Protein AF-A0A0L0SQH6-F1 (afdb_monomer_lite)

Secondary structure (DSSP, 8-state):
------TTS--TTHHHHHHHHHHHHHHHHHT---------------TT-PPP----------THHHHHGGG-BTTB-TTS---HHHHHHHTT-TT----TT----HHHHHHHHHHHHHHHHHHHHHHHHHHHHTTS---S------------S---EEEE------HHHHHH-EEEEEEEE-TTSPPEEEEEEESS------STT--SHHHHHHHHHSPEEEEEEEPTTS-EEEEEEEEEEEEPPPPS---

Radius of gyration: 26.55 Å; chains: 1; bounding box: 55×75×81 Å

Foldseek 3Di:
DDPDPPPPPPQLCLLVVLVVVLVVVVVVLVVDPDDDDDDDDDDDDDPDDDPDDDDDDDDDDDCPVVVQVVQDDVNHRPSDRDSVSNVVSQCPDPLRVDDPPDDDDPVSSVVVSLVSNLVSQLVVVVVVVVVVVVVDDDDPDDDDDPDDDDDDDADAAEDEDDDDDGPLCQVQKKKKWKWKDDVPDGIHIYIDMDRDDDFDPPDPVRPDPVVSVVVSQPWDWDFQDQDPVRDTDIITMGMDMDRRHNPPPPD

Structure (mmCIF, N/CA/C/O backbone):
data_AF-A0A0L0SQH6-F1
#
_entry.id   AF-A0A0L0SQH6-F1
#
loop_
_atom_site.group_PDB
_atom_site.id
_atom_site.type_symbol
_atom_site.label_atom_id
_atom_site.label_alt_id
_atom_site.label_comp_id
_atom_site.label_asym_id
_atom_site.label_entity_id
_atom_site.label_seq_id
_atom_site.pdbx_PDB_ins_code
_atom_site.Cartn_x
_atom_site.Cartn_y
_atom_site.Cartn_z
_atom_site.occupancy
_atom_site.B_iso_or_equiv
_atom_site.auth_seq_id
_atom_site.auth_comp_id
_atom_site.auth_asym_id
_atom_site.auth_atom_id
_atom_site.pdbx_PDB_model_num
ATOM 1 N N . MET A 1 1 ? 29.462 21.523 -33.466 1.00 32.06 1 MET A N 1
ATOM 2 C CA . MET A 1 1 ? 28.483 22.029 -32.482 1.00 32.06 1 MET A CA 1
ATOM 3 C C . MET A 1 1 ? 28.007 20.843 -31.666 1.00 32.06 1 MET A C 1
ATOM 5 O O . MET A 1 1 ? 27.195 20.067 -32.145 1.00 32.06 1 MET A O 1
ATOM 9 N N . HIS A 1 2 ? 28.608 20.641 -30.494 1.00 28.39 2 HIS A N 1
ATOM 10 C CA . HIS A 1 2 ? 28.155 19.646 -29.528 1.00 28.39 2 HIS A CA 1
ATOM 11 C C . HIS A 1 2 ? 26.908 20.214 -28.850 1.00 28.39 2 HIS A C 1
ATOM 13 O O . HIS A 1 2 ? 27.005 21.197 -28.118 1.00 28.39 2 HIS A O 1
ATOM 19 N N . ILE A 1 3 ? 25.744 19.634 -29.127 1.00 35.78 3 ILE A N 1
ATOM 20 C CA . ILE A 1 3 ? 24.545 19.881 -28.329 1.00 35.78 3 ILE A CA 1
ATOM 21 C C . ILE A 1 3 ? 24.764 19.098 -27.037 1.00 35.78 3 ILE A C 1
ATOM 23 O O . ILE A 1 3 ? 24.603 17.880 -26.995 1.00 35.78 3 ILE A O 1
ATOM 27 N N . GLY A 1 4 ? 25.260 19.792 -26.015 1.00 29.58 4 GLY A N 1
ATOM 28 C CA . GLY A 1 4 ? 25.325 19.258 -24.665 1.00 29.58 4 GLY A CA 1
ATOM 29 C C . GLY A 1 4 ? 23.903 19.026 -24.174 1.00 29.58 4 GLY A C 1
ATOM 30 O O . GLY A 1 4 ? 23.137 19.977 -24.036 1.00 29.58 4 GLY A O 1
ATOM 31 N N . PHE A 1 5 ? 23.551 17.765 -23.933 1.00 32.22 5 PHE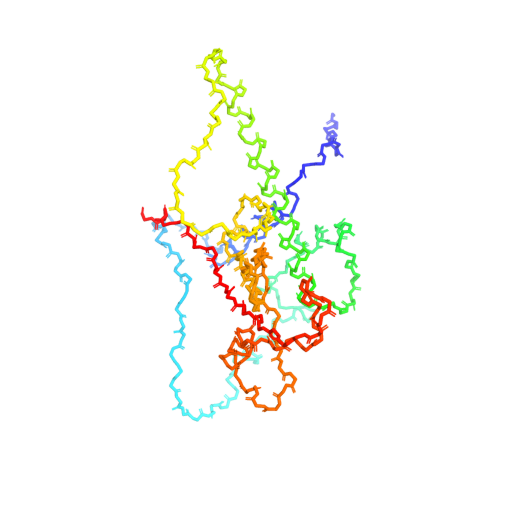 A N 1
ATOM 32 C CA . PHE A 1 5 ? 22.395 17.423 -23.117 1.00 32.22 5 PHE A CA 1
ATOM 33 C C . PHE A 1 5 ? 22.620 18.032 -21.730 1.00 32.22 5 PHE A C 1
ATOM 35 O O . PHE A 1 5 ? 23.517 17.625 -20.994 1.00 32.22 5 PHE A O 1
ATOM 42 N N . CYS A 1 6 ? 21.844 19.062 -21.407 1.00 28.97 6 CYS A N 1
ATOM 43 C CA . CYS A 1 6 ? 21.813 19.665 -20.086 1.00 28.97 6 CYS A CA 1
ATOM 44 C C . CYS A 1 6 ? 21.148 18.671 -19.122 1.00 28.97 6 CYS A C 1
ATOM 46 O O . CYS A 1 6 ? 19.930 18.642 -18.993 1.00 28.97 6 CYS A O 1
ATOM 48 N N . THR A 1 7 ? 21.938 17.835 -18.451 1.00 42.78 7 THR A N 1
ATOM 49 C CA . THR A 1 7 ? 21.497 16.909 -17.392 1.00 42.78 7 THR A CA 1
ATOM 50 C C . THR A 1 7 ? 21.249 17.632 -16.062 1.00 42.78 7 THR A C 1
ATOM 52 O O . THR A 1 7 ? 21.679 17.170 -15.007 1.00 42.78 7 THR A O 1
ATOM 55 N N . GLN A 1 8 ? 20.612 18.807 -16.092 1.00 34.78 8 GLN A N 1
ATOM 56 C CA . GLN A 1 8 ? 20.434 19.648 -14.900 1.00 34.78 8 GLN A CA 1
ATOM 57 C C . GLN A 1 8 ? 19.013 20.209 -14.729 1.00 34.78 8 GLN A C 1
ATOM 59 O O . GLN A 1 8 ? 18.807 21.151 -13.970 1.00 34.78 8 GLN A O 1
ATOM 64 N N . CYS A 1 9 ? 18.024 19.590 -15.370 1.00 33.22 9 CYS A N 1
ATOM 65 C CA . CYS A 1 9 ? 16.665 19.520 -14.846 1.00 33.22 9 CYS A CA 1
ATOM 66 C C . CYS A 1 9 ? 16.432 18.035 -14.576 1.00 33.22 9 CYS A C 1
ATOM 68 O O . CYS A 1 9 ? 16.280 17.256 -15.509 1.00 33.22 9 CYS A O 1
ATOM 70 N N . ALA A 1 10 ? 16.552 17.604 -13.320 1.00 44.19 10 ALA A N 1
ATOM 71 C CA . ALA A 1 10 ? 16.144 16.258 -12.948 1.00 44.19 10 ALA A CA 1
ATOM 72 C C . ALA A 1 10 ? 14.620 16.218 -13.084 1.00 44.19 10 ALA A C 1
ATOM 74 O O . ALA A 1 10 ? 13.911 16.630 -12.168 1.00 44.19 10 ALA A O 1
ATOM 75 N N . ASP A 1 11 ? 14.127 15.824 -14.255 1.00 55.41 11 ASP A N 1
ATOM 76 C CA . ASP A 1 11 ? 12.705 15.599 -14.452 1.00 55.41 11 ASP A CA 1
ATOM 77 C C . ASP A 1 11 ? 12.263 14.557 -13.415 1.00 55.41 11 ASP A C 1
ATOM 79 O O . ASP A 1 11 ? 12.850 13.478 -13.279 1.00 55.41 11 ASP A O 1
ATOM 83 N N . ASN A 1 12 ? 11.278 14.926 -12.593 1.00 66.62 12 ASN A N 1
ATOM 84 C CA . ASN A 1 12 ? 10.766 14.120 -11.481 1.00 66.62 12 ASN A CA 1
ATOM 85 C C . ASN A 1 12 ? 9.893 12.946 -11.985 1.00 66.62 12 ASN A C 1
ATOM 87 O O . ASN A 1 12 ? 8.893 12.626 -11.353 1.00 66.62 12 ASN A O 1
ATOM 91 N N . THR A 1 13 ? 10.205 12.371 -13.152 1.00 77.88 13 THR A N 1
ATOM 92 C CA . THR A 1 13 ? 9.382 11.388 -13.888 1.00 77.88 13 THR A CA 1
ATOM 93 C C . THR A 1 13 ? 10.186 10.190 -14.403 1.00 77.88 13 THR A C 1
ATOM 95 O O . THR A 1 13 ? 9.742 9.482 -15.306 1.00 77.88 13 THR A O 1
ATOM 98 N N . GLN A 1 14 ? 11.377 9.944 -13.850 1.00 87.31 14 GLN A N 1
ATOM 99 C CA . GLN A 1 14 ? 12.301 8.921 -14.350 1.00 87.31 14 GLN A CA 1
ATOM 100 C C . GLN A 1 14 ? 11.716 7.506 -14.285 1.00 87.31 14 GLN A C 1
ATOM 102 O O . GLN A 1 14 ? 11.917 6.727 -15.218 1.00 87.31 14 GLN A O 1
ATOM 107 N N . LEU A 1 15 ? 10.975 7.154 -13.224 1.00 90.31 15 LEU A N 1
ATOM 108 C CA . LEU A 1 15 ? 10.298 5.855 -13.174 1.00 90.31 15 LEU A CA 1
ATOM 109 C C . LEU A 1 15 ? 9.161 5.797 -14.181 1.00 90.31 15 LEU A C 1
ATOM 111 O O . LEU A 1 15 ? 9.073 4.825 -14.925 1.00 90.31 15 LEU A O 1
ATOM 115 N N . ILE A 1 16 ? 8.299 6.815 -14.227 1.00 91.38 16 ILE A N 1
ATOM 116 C CA . ILE A 1 16 ? 7.179 6.851 -15.176 1.00 91.38 16 ILE A CA 1
ATOM 117 C C . ILE A 1 16 ? 7.695 6.649 -16.604 1.00 91.38 16 ILE A C 1
ATOM 119 O O . ILE A 1 16 ? 7.164 5.817 -17.341 1.00 91.38 16 ILE A O 1
ATOM 123 N N . GLU A 1 17 ? 8.755 7.356 -16.986 1.00 91.44 17 GLU A N 1
ATOM 124 C CA . GLU A 1 17 ? 9.371 7.245 -18.306 1.00 91.44 17 GLU A CA 1
ATOM 125 C C . GLU A 1 17 ? 9.986 5.870 -18.557 1.00 91.44 17 GLU A C 1
ATOM 127 O O . GLU A 1 17 ? 9.767 5.302 -19.628 1.00 91.44 17 GLU A O 1
ATOM 132 N N . ALA A 1 18 ? 10.681 5.294 -17.572 1.00 91.00 18 ALA A N 1
ATOM 133 C CA . ALA A 1 18 ? 11.235 3.946 -17.676 1.00 91.00 18 ALA A CA 1
ATOM 134 C C . ALA A 1 18 ? 10.145 2.888 -17.887 1.00 91.00 18 ALA A C 1
ATOM 136 O O . ALA A 1 18 ? 10.276 2.031 -18.761 1.00 91.00 18 ALA A O 1
ATOM 137 N N . PHE A 1 19 ? 9.037 2.972 -17.143 1.00 91.81 19 PHE A N 1
ATOM 138 C CA . PHE A 1 19 ? 7.895 2.075 -17.322 1.00 91.81 19 PHE A CA 1
ATOM 139 C C . PHE A 1 19 ? 7.228 2.274 -18.684 1.00 91.81 19 PHE A C 1
ATOM 141 O O . PHE A 1 19 ? 6.905 1.294 -19.352 1.00 91.81 19 PHE A O 1
ATOM 148 N N . VAL A 1 20 ? 7.050 3.517 -19.140 1.00 90.56 20 VAL A N 1
ATOM 149 C CA . VAL A 1 20 ? 6.503 3.795 -20.478 1.00 90.56 20 VAL A CA 1
ATOM 150 C C . VAL A 1 20 ? 7.415 3.239 -21.574 1.00 90.56 20 VAL A C 1
ATOM 152 O O . VAL A 1 20 ? 6.914 2.640 -22.526 1.00 90.56 20 VAL A O 1
ATOM 155 N N . ALA A 1 21 ? 8.732 3.412 -21.455 1.00 88.75 21 ALA A N 1
ATOM 156 C CA . ALA A 1 21 ? 9.705 2.868 -22.398 1.00 88.75 21 ALA A CA 1
ATOM 157 C C . ALA A 1 21 ? 9.651 1.334 -22.431 1.00 88.75 21 ALA A C 1
ATOM 159 O O . ALA A 1 21 ? 9.489 0.757 -23.506 1.00 88.75 21 ALA A O 1
ATOM 160 N N . PHE A 1 22 ? 9.666 0.695 -21.260 1.00 88.94 22 PHE A N 1
ATOM 161 C CA . PHE A 1 22 ? 9.552 -0.756 -21.131 1.00 88.94 22 PHE A CA 1
ATOM 162 C C . PHE A 1 22 ? 8.250 -1.295 -21.734 1.00 88.94 22 PHE A C 1
ATOM 164 O O . PHE A 1 22 ? 8.271 -2.251 -22.502 1.00 88.94 22 PHE A O 1
ATOM 171 N N . PHE A 1 23 ? 7.103 -0.669 -21.453 1.00 86.94 23 PHE A N 1
ATOM 172 C CA . PHE A 1 23 ? 5.828 -1.128 -22.010 1.00 86.94 23 PHE A CA 1
ATOM 173 C C . PHE A 1 23 ? 5.715 -0.906 -23.522 1.00 86.94 23 PHE A C 1
ATOM 175 O O . PHE A 1 23 ? 5.043 -1.686 -24.197 1.00 86.94 23 PHE A O 1
ATOM 182 N N . ARG A 1 24 ? 6.365 0.124 -24.077 1.00 85.81 24 ARG A N 1
ATOM 183 C CA . ARG A 1 24 ? 6.444 0.319 -25.535 1.00 85.81 24 ARG A CA 1
ATOM 184 C C . ARG A 1 24 ? 7.261 -0.780 -26.202 1.00 85.81 24 ARG A C 1
ATOM 186 O O . ARG A 1 24 ? 6.830 -1.297 -27.228 1.00 85.81 24 ARG A O 1
ATOM 193 N N . GLU A 1 25 ? 8.396 -1.142 -25.614 1.00 82.31 25 GLU A N 1
ATOM 194 C CA . GLU A 1 25 ? 9.211 -2.270 -26.067 1.00 82.31 25 GLU A CA 1
ATOM 195 C C . GLU A 1 25 ? 8.430 -3.584 -25.962 1.00 82.31 25 GLU A C 1
ATOM 197 O O . GLU A 1 25 ? 8.302 -4.302 -26.948 1.00 82.31 25 GLU A O 1
ATOM 202 N N . TYR A 1 26 ? 7.795 -3.834 -24.813 1.00 78.56 26 TYR A N 1
ATOM 203 C CA . TYR A 1 26 ? 6.942 -5.000 -24.585 1.00 78.56 26 TYR A CA 1
ATOM 204 C C . TYR A 1 26 ? 5.831 -5.124 -25.635 1.00 78.56 26 TYR A C 1
ATOM 206 O O . TYR A 1 26 ? 5.648 -6.185 -26.227 1.00 78.56 26 TYR A O 1
ATOM 214 N N . ALA A 1 27 ? 5.097 -4.038 -25.895 1.00 77.75 27 ALA A N 1
ATOM 215 C CA . ALA A 1 27 ? 4.027 -4.031 -26.887 1.00 77.75 27 ALA A CA 1
ATOM 216 C C . ALA A 1 27 ? 4.559 -4.217 -28.319 1.00 77.75 27 ALA A C 1
ATOM 218 O O . ALA A 1 27 ? 3.910 -4.880 -29.125 1.00 77.75 27 ALA A O 1
ATOM 219 N N . GLY A 1 28 ? 5.736 -3.667 -28.634 1.00 68.56 28 GLY A N 1
ATOM 220 C CA . GLY A 1 28 ? 6.411 -3.875 -29.916 1.00 68.56 28 GLY A CA 1
ATOM 221 C C . GLY A 1 28 ? 6.836 -5.330 -30.130 1.00 68.56 28 GLY A C 1
ATOM 222 O O . GLY A 1 28 ? 6.624 -5.874 -31.214 1.00 68.56 28 GLY A O 1
ATOM 223 N N . SER A 1 29 ? 7.353 -5.981 -29.087 1.00 64.19 29 SER A N 1
ATOM 224 C CA . SER A 1 29 ? 7.737 -7.397 -29.107 1.00 64.19 29 SER A CA 1
ATOM 225 C C . SER A 1 29 ? 6.521 -8.332 -29.147 1.00 64.19 29 SER A C 1
ATOM 227 O O . SER A 1 29 ? 6.531 -9.317 -29.879 1.00 64.19 29 SER A O 1
ATOM 229 N N . ALA A 1 30 ? 5.434 -8.000 -28.441 1.00 59.59 30 ALA A N 1
ATOM 230 C CA . ALA A 1 30 ? 4.203 -8.797 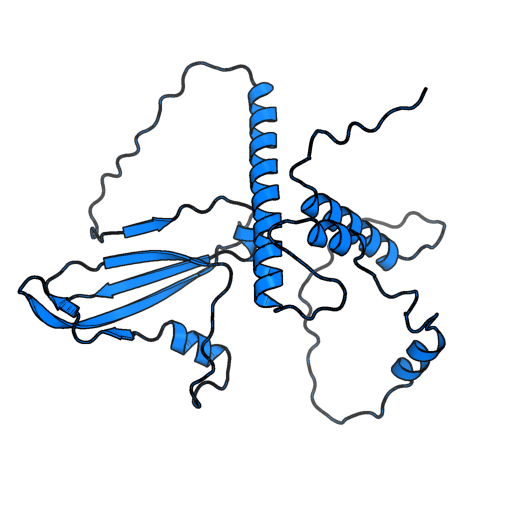-28.415 1.00 59.59 30 ALA A CA 1
ATOM 231 C C . ALA A 1 30 ? 3.400 -8.758 -29.732 1.00 59.59 30 ALA A C 1
ATOM 233 O O . ALA A 1 30 ? 2.576 -9.641 -29.971 1.00 59.59 30 ALA A O 1
ATOM 234 N N . LEU A 1 31 ? 3.617 -7.747 -30.585 1.00 54.81 31 LEU A N 1
ATOM 235 C CA . LEU A 1 31 ? 2.894 -7.571 -31.853 1.00 54.81 31 LEU A CA 1
ATOM 236 C C . LEU A 1 31 ? 3.654 -8.060 -33.098 1.00 54.81 31 LEU A C 1
ATOM 238 O O . LEU A 1 31 ? 3.073 -8.050 -34.181 1.00 54.81 31 LEU A O 1
ATOM 242 N N . GLY A 1 32 ? 4.892 -8.544 -32.956 1.00 46.59 32 GLY A N 1
ATOM 243 C CA . GLY A 1 32 ? 5.646 -9.202 -34.026 1.00 46.59 32 GLY A CA 1
ATOM 244 C C . GLY A 1 32 ? 6.133 -8.264 -35.140 1.00 46.59 32 GLY A C 1
ATOM 245 O O . GLY A 1 32 ? 5.365 -7.642 -35.874 1.00 46.59 32 GLY A O 1
ATOM 246 N N . GLY A 1 33 ? 7.450 -8.221 -35.336 1.00 42.84 33 GLY A N 1
ATOM 247 C CA . GLY A 1 33 ? 8.069 -7.622 -36.514 1.00 42.84 33 GLY A CA 1
ATOM 248 C C . GLY A 1 33 ? 7.746 -8.415 -37.783 1.00 42.84 33 GLY A C 1
ATOM 249 O O . GLY A 1 33 ? 8.475 -9.327 -38.153 1.00 42.84 33 GLY A O 1
ATOM 250 N N . GLY A 1 34 ? 6.671 -8.047 -38.476 1.00 34.66 34 GLY A N 1
ATOM 251 C CA . GLY A 1 34 ? 6.384 -8.466 -39.846 1.00 34.66 34 GLY A CA 1
ATOM 252 C C . GLY A 1 34 ? 6.154 -7.240 -40.723 1.00 34.66 34 GLY A C 1
ATOM 253 O O . GLY A 1 34 ? 5.179 -6.515 -40.537 1.00 34.66 34 GLY A O 1
ATOM 254 N N . GLN A 1 35 ? 7.052 -6.980 -41.677 1.00 37.78 35 GLN A N 1
ATOM 255 C CA . GLN A 1 35 ? 6.855 -5.932 -42.680 1.00 37.78 35 GLN A CA 1
ATOM 256 C C . GLN A 1 35 ? 5.541 -6.160 -43.452 1.00 37.78 35 GLN A C 1
ATOM 258 O O . GLN A 1 35 ? 5.384 -7.164 -44.139 1.00 37.78 35 GLN A O 1
ATOM 263 N N . GLY A 1 36 ? 4.647 -5.165 -43.407 1.00 40.75 36 GLY A N 1
ATOM 264 C CA . GLY A 1 36 ? 3.740 -4.831 -44.510 1.00 40.75 36 GLY A CA 1
ATOM 265 C C . GLY A 1 36 ? 2.321 -5.414 -44.499 1.00 40.75 36 GLY A C 1
ATOM 266 O O . GLY A 1 36 ? 2.038 -6.357 -45.229 1.00 40.75 36 GLY A O 1
ATOM 267 N N . LYS A 1 37 ? 1.383 -4.738 -43.817 1.00 25.72 37 LYS A N 1
ATOM 268 C CA . LYS A 1 37 ? 0.059 -4.300 -44.338 1.00 25.72 37 LYS A CA 1
ATOM 269 C C . LYS A 1 37 ? -0.725 -3.577 -43.231 1.00 25.72 37 LYS A C 1
ATOM 271 O O . LYS A 1 37 ? -0.594 -3.963 -42.074 1.00 25.72 37 LYS A O 1
ATOM 276 N N . PRO A 1 38 ? -1.553 -2.559 -43.540 1.00 42.88 38 PRO A N 1
ATOM 277 C CA . PRO A 1 38 ? -2.353 -1.907 -42.516 1.00 42.88 38 PRO A CA 1
ATOM 278 C C . PRO A 1 38 ? -3.517 -2.833 -42.142 1.00 42.88 38 PRO A C 1
ATOM 280 O O . PRO A 1 38 ? -4.281 -3.257 -43.010 1.00 42.88 38 PRO A O 1
ATOM 283 N N . ALA A 1 39 ? -3.639 -3.161 -40.859 1.00 35.34 39 ALA A N 1
ATOM 284 C CA . ALA A 1 39 ? -4.748 -3.933 -40.308 1.00 35.34 39 ALA A CA 1
ATOM 285 C C . ALA A 1 39 ? -5.291 -3.242 -39.038 1.00 35.34 39 ALA A C 1
ATOM 287 O O . ALA A 1 39 ? -4.597 -2.411 -38.451 1.00 35.34 39 ALA A O 1
ATOM 288 N N . PRO A 1 40 ? -6.568 -3.482 -38.697 1.00 39.56 40 PRO A N 1
ATOM 289 C CA . PRO A 1 40 ? -7.482 -2.445 -38.228 1.00 39.56 40 PRO A CA 1
ATOM 290 C C . PRO A 1 40 ? -7.498 -2.252 -36.706 1.00 39.56 40 PRO A C 1
ATOM 292 O O . PRO A 1 40 ? -7.030 -3.094 -35.951 1.00 39.56 40 PRO A O 1
ATOM 295 N N . SER A 1 41 ? -8.080 -1.110 -36.311 1.00 41.38 41 SER A N 1
ATOM 296 C CA . SER A 1 41 ? -8.601 -0.723 -34.988 1.00 41.38 41 SER A CA 1
ATOM 297 C C . SER A 1 41 ? -8.412 -1.755 -33.865 1.00 41.38 41 SER A C 1
ATOM 299 O O . SER A 1 41 ? -9.099 -2.773 -33.799 1.00 41.38 41 SER A O 1
ATOM 301 N N . VAL A 1 42 ? -7.496 -1.433 -32.950 1.00 42.06 42 VAL A N 1
ATOM 302 C CA . VAL A 1 42 ? -7.239 -2.188 -31.721 1.00 42.06 42 VAL A CA 1
ATOM 303 C C . VAL A 1 42 ? -8.463 -2.086 -30.805 1.00 42.06 42 VAL A C 1
ATOM 305 O O . VAL A 1 42 ? -8.679 -1.064 -30.156 1.00 42.06 42 VAL A O 1
ATOM 308 N N . ALA A 1 43 ? -9.266 -3.149 -30.748 1.00 33.38 43 ALA A N 1
ATOM 309 C CA . ALA A 1 43 ? -10.182 -3.382 -29.638 1.00 33.38 43 ALA A CA 1
ATOM 310 C C . ALA A 1 43 ? -9.369 -3.830 -28.411 1.00 33.38 43 ALA A C 1
ATOM 312 O O . ALA A 1 43 ? -8.431 -4.618 -28.531 1.00 33.38 43 ALA A O 1
ATOM 313 N N . GLY A 1 44 ? -9.705 -3.272 -27.247 1.00 34.03 44 GLY A N 1
ATOM 314 C CA . GLY A 1 44 ? -8.913 -3.340 -26.022 1.00 34.03 44 GLY A CA 1
ATOM 315 C C . GLY A 1 44 ? -8.567 -4.755 -25.553 1.00 34.03 44 GLY A C 1
ATOM 316 O O . GLY A 1 44 ? -9.405 -5.655 -25.524 1.00 34.03 44 GLY A O 1
ATOM 317 N N . VAL A 1 45 ? -7.316 -4.919 -25.126 1.00 38.09 45 VAL A N 1
ATOM 318 C CA . VAL A 1 45 ? -6.831 -6.113 -24.430 1.00 38.09 45 VAL A CA 1
ATOM 319 C C . VAL A 1 45 ? -7.505 -6.171 -23.056 1.00 38.09 45 VAL A C 1
ATOM 321 O O . VAL A 1 45 ? -7.212 -5.367 -22.171 1.00 38.09 45 VAL A O 1
ATOM 324 N N . ALA A 1 46 ? -8.446 -7.100 -22.887 1.00 29.95 46 ALA A N 1
ATOM 325 C CA . ALA A 1 46 ? -9.158 -7.321 -21.634 1.00 29.95 46 ALA A CA 1
ATOM 326 C C . ALA A 1 46 ? -8.278 -8.104 -20.644 1.00 29.95 46 ALA A C 1
ATOM 328 O O . ALA A 1 46 ? -8.032 -9.299 -20.808 1.00 29.95 46 ALA A O 1
ATOM 329 N N . TRP A 1 47 ? -7.823 -7.434 -19.587 1.00 30.02 47 TRP A N 1
ATOM 330 C CA . TRP A 1 47 ? -7.176 -8.074 -18.443 1.00 30.02 47 TRP A CA 1
ATOM 331 C C . TRP A 1 47 ? -8.243 -8.794 -17.606 1.00 30.02 47 TRP A C 1
ATOM 333 O O . TRP A 1 47 ? -9.139 -8.142 -17.075 1.00 30.02 47 TRP A O 1
ATOM 343 N N . GLY A 1 48 ? -8.170 -10.126 -17.477 1.00 36.62 48 GLY A N 1
ATOM 344 C CA . GLY A 1 48 ? -9.024 -10.857 -16.524 1.00 36.62 48 GLY A CA 1
ATOM 345 C C . GLY A 1 48 ? -9.578 -12.222 -16.941 1.00 36.62 48 GLY A C 1
ATOM 346 O O . GLY A 1 48 ? -10.338 -12.810 -16.172 1.00 36.62 48 GLY A O 1
ATOM 347 N N . ALA A 1 49 ? -9.217 -12.778 -18.099 1.00 28.45 49 ALA A N 1
ATOM 348 C CA . ALA A 1 49 ? -9.632 -14.141 -18.437 1.00 28.45 49 ALA A CA 1
ATOM 349 C C . ALA A 1 49 ? -8.822 -15.178 -17.631 1.00 28.45 49 ALA A C 1
ATOM 351 O O . ALA A 1 49 ? -7.699 -15.535 -17.979 1.00 28.45 49 ALA A O 1
ATOM 352 N N . ARG A 1 50 ? -9.404 -15.664 -16.529 1.00 34.53 50 ARG A N 1
ATOM 353 C CA . ARG A 1 50 ? -8.940 -16.856 -15.803 1.00 34.53 50 ARG A CA 1
ATOM 354 C C . ARG A 1 50 ? -9.127 -18.094 -16.695 1.00 34.53 50 ARG A C 1
ATOM 356 O O . ARG A 1 50 ? -10.263 -18.335 -17.110 1.00 34.53 50 ARG A O 1
ATOM 363 N N . PRO A 1 51 ? -8.102 -18.929 -16.939 1.00 34.59 51 PRO A N 1
ATOM 364 C CA . PRO A 1 51 ? -8.345 -20.245 -17.508 1.00 34.59 51 PRO A CA 1
ATOM 365 C C . PRO A 1 51 ? -9.097 -21.104 -16.480 1.00 34.59 51 PRO A C 1
ATOM 367 O O . PRO A 1 51 ? -8.716 -21.194 -15.311 1.00 34.59 51 PRO A O 1
ATOM 370 N N . SER A 1 52 ? -10.214 -21.686 -16.914 1.00 31.20 52 SER A N 1
ATOM 371 C CA . SER A 1 52 ? -11.001 -22.642 -16.135 1.00 31.20 52 SER A CA 1
ATOM 372 C C . SER A 1 52 ? -10.179 -23.913 -15.921 1.00 31.20 52 SER A C 1
ATOM 374 O O . SER A 1 52 ? -9.715 -24.526 -16.880 1.00 31.20 52 SER A O 1
ATOM 376 N N . VAL A 1 53 ? -9.969 -24.288 -14.659 1.00 39.50 53 VAL A N 1
ATOM 377 C CA . VAL A 1 53 ? -9.253 -25.510 -14.281 1.00 39.50 53 VAL A CA 1
ATOM 378 C C . VAL A 1 53 ? -10.253 -26.663 -14.320 1.00 39.50 53 VAL A C 1
ATOM 380 O O . VAL A 1 53 ? -11.089 -26.789 -13.425 1.00 39.50 53 VAL A O 1
ATOM 383 N N . ALA A 1 54 ? -10.168 -27.509 -15.345 1.00 30.41 54 ALA A N 1
ATOM 384 C CA . ALA A 1 54 ? -10.762 -28.840 -15.310 1.00 30.41 54 ALA A CA 1
ATOM 385 C C . ALA A 1 54 ? -9.722 -29.826 -14.755 1.00 30.41 54 ALA A C 1
ATOM 387 O O . ALA A 1 54 ? -8.617 -29.947 -15.276 1.00 30.41 54 ALA A O 1
ATOM 388 N N . SER A 1 55 ? -10.077 -30.493 -13.660 1.00 37.59 55 SER A N 1
ATOM 389 C CA . SER A 1 55 ? -9.294 -31.550 -13.019 1.00 37.59 55 SER A CA 1
ATOM 390 C C . SER A 1 55 ? -9.340 -32.836 -13.849 1.00 37.59 55 SER A C 1
ATOM 392 O O . SER A 1 55 ? -10.438 -33.342 -14.072 1.00 37.59 55 SER A O 1
ATOM 394 N N . ALA A 1 56 ? -8.183 -33.357 -14.277 1.00 34.03 56 ALA A N 1
ATOM 395 C CA . ALA A 1 56 ? -7.846 -34.790 -14.315 1.00 34.03 56 ALA A CA 1
ATOM 396 C C . ALA A 1 56 ? -6.493 -35.033 -15.019 1.00 34.03 56 ALA A C 1
ATOM 398 O O . ALA A 1 56 ? -6.298 -34.592 -16.144 1.00 34.03 56 ALA A O 1
ATOM 399 N N . ALA A 1 57 ? -5.641 -35.827 -14.356 1.00 32.31 57 ALA A N 1
ATOM 400 C CA . ALA A 1 57 ? -4.424 -36.492 -14.841 1.00 32.31 57 ALA A CA 1
ATOM 401 C C . ALA A 1 57 ? -3.244 -35.597 -15.276 1.00 32.31 57 ALA A C 1
ATOM 403 O O . ALA A 1 57 ? -3.323 -34.836 -16.230 1.00 32.31 57 ALA A O 1
ATOM 404 N N . THR A 1 58 ? -2.105 -35.757 -14.595 1.00 39.78 58 THR A N 1
ATOM 405 C CA . THR A 1 58 ? -0.776 -35.317 -15.052 1.00 39.78 58 THR A CA 1
ATOM 406 C C . THR A 1 58 ? -0.482 -35.867 -16.451 1.00 39.78 58 THR A C 1
ATOM 408 O O . THR A 1 58 ? -0.377 -37.089 -16.579 1.00 39.78 58 THR A O 1
ATOM 411 N N . PRO A 1 59 ? -0.307 -35.022 -17.483 1.00 38.16 59 PRO A N 1
ATOM 412 C CA . PRO A 1 59 ? 0.402 -35.431 -18.679 1.00 38.16 59 PRO A CA 1
ATOM 413 C C . PRO A 1 59 ? 1.912 -35.277 -18.441 1.00 38.16 59 PRO A C 1
ATOM 415 O O . PRO A 1 59 ? 2.353 -34.330 -17.786 1.00 38.16 59 PRO A O 1
ATOM 418 N N . ASP A 1 60 ? 2.685 -36.232 -18.957 1.00 38.75 60 ASP A N 1
ATOM 419 C CA . ASP A 1 60 ? 4.147 -36.188 -19.080 1.00 38.75 60 ASP A CA 1
ATOM 420 C C . ASP A 1 60 ? 4.665 -34.807 -19.529 1.00 38.75 60 ASP A C 1
ATOM 422 O O . ASP A 1 60 ? 3.951 -34.088 -20.237 1.00 38.75 60 ASP A O 1
ATOM 426 N N . PRO A 1 61 ? 5.907 -34.420 -19.172 1.00 44.50 61 PRO A N 1
ATOM 427 C CA . PRO A 1 61 ? 6.460 -33.129 -19.560 1.00 44.50 61 PRO A CA 1
ATOM 428 C C . PRO A 1 61 ? 6.514 -33.013 -21.090 1.00 44.50 61 PRO A C 1
ATOM 430 O O . PRO A 1 61 ? 7.325 -33.640 -21.770 1.00 44.50 61 PRO A O 1
ATOM 433 N N . THR A 1 62 ? 5.608 -32.202 -21.630 1.00 51.78 62 THR A N 1
ATOM 434 C CA . THR A 1 62 ? 5.475 -31.868 -23.047 1.00 51.78 62 THR A CA 1
ATOM 435 C C . THR A 1 62 ? 6.808 -31.332 -23.601 1.00 51.78 62 THR A C 1
ATOM 437 O O . THR A 1 62 ? 7.498 -30.585 -22.900 1.00 51.78 62 THR A O 1
ATOM 440 N N . PRO A 1 63 ? 7.157 -31.597 -24.878 1.00 48.62 63 PRO A N 1
ATOM 441 C CA . PRO A 1 63 ? 8.396 -31.137 -25.522 1.00 48.62 63 PRO A CA 1
ATOM 442 C C . PRO A 1 63 ? 8.654 -29.621 -25.466 1.00 48.62 63 PRO A C 1
ATOM 444 O O . PRO A 1 63 ? 9.779 -29.210 -25.713 1.00 48.62 63 PRO A O 1
ATOM 447 N N . ALA A 1 64 ? 7.675 -28.787 -25.096 1.00 44.00 64 ALA A N 1
ATOM 448 C CA . ALA A 1 64 ? 7.810 -27.333 -24.971 1.00 44.00 64 ALA A CA 1
ATOM 449 C C . ALA A 1 64 ? 8.920 -26.884 -23.997 1.00 44.00 64 ALA A C 1
ATOM 451 O O . ALA A 1 64 ? 9.642 -25.938 -24.300 1.00 44.00 64 ALA A O 1
ATOM 452 N N . MET A 1 65 ? 9.114 -27.585 -22.872 1.00 44.72 65 MET A N 1
ATOM 453 C CA . MET A 1 65 ? 10.219 -27.279 -21.946 1.00 44.72 65 MET A CA 1
ATOM 454 C C . MET A 1 65 ? 11.584 -27.677 -22.528 1.00 44.72 65 MET A C 1
ATOM 456 O O . MET A 1 65 ? 12.586 -27.034 -22.237 1.00 44.72 65 MET A O 1
ATOM 460 N N . ALA A 1 66 ? 11.619 -28.700 -23.390 1.00 43.84 66 ALA A N 1
ATOM 461 C CA . ALA A 1 66 ? 12.835 -29.145 -24.064 1.00 43.84 66 ALA A CA 1
ATOM 462 C C . ALA A 1 66 ? 13.220 -28.247 -25.256 1.00 43.84 66 ALA A C 1
ATOM 464 O O . ALA A 1 66 ? 14.408 -28.096 -25.533 1.00 43.84 66 ALA A O 1
ATOM 465 N N . VAL A 1 67 ? 12.251 -27.621 -25.945 1.00 48.62 67 VAL A N 1
ATOM 466 C CA . VAL A 1 67 ? 12.550 -26.696 -27.060 1.00 48.62 67 VAL A CA 1
ATOM 467 C C . VAL A 1 67 ? 13.068 -25.343 -26.556 1.00 48.62 67 VAL A C 1
ATOM 469 O O . VAL A 1 67 ? 13.978 -24.789 -27.167 1.00 48.62 67 VAL A O 1
ATOM 472 N N . ALA A 1 68 ? 12.576 -24.844 -25.413 1.00 49.47 68 ALA A N 1
ATOM 473 C CA . ALA A 1 68 ? 13.067 -23.595 -24.814 1.00 49.47 68 ALA A CA 1
ATOM 474 C C . ALA A 1 68 ? 14.574 -23.652 -24.483 1.00 49.47 68 ALA A C 1
ATOM 476 O O . ALA A 1 68 ? 15.302 -22.681 -24.674 1.00 49.47 68 ALA A O 1
ATOM 477 N N . SER A 1 69 ? 15.081 -24.819 -24.071 1.00 51.75 69 SER A N 1
ATOM 478 C CA . SER A 1 69 ? 16.507 -25.016 -23.776 1.00 51.75 69 SER A CA 1
ATOM 479 C C . SER A 1 69 ? 17.418 -25.004 -25.013 1.00 51.75 69 SER A C 1
ATOM 481 O O . SER A 1 69 ? 18.623 -24.815 -24.866 1.00 51.75 69 SER A O 1
ATOM 483 N N . ALA A 1 70 ? 16.881 -25.189 -26.226 1.00 56.03 70 ALA A N 1
ATOM 484 C CA . ALA A 1 70 ? 17.676 -25.258 -27.457 1.00 56.03 70 ALA A CA 1
ATOM 485 C C . ALA A 1 70 ? 18.026 -23.878 -28.051 1.00 56.03 70 ALA A C 1
ATOM 487 O O . ALA A 1 70 ? 18.933 -23.791 -28.877 1.00 56.03 70 ALA A O 1
ATOM 488 N N . SER A 1 71 ? 17.342 -22.809 -27.623 1.00 57.53 71 SER A N 1
ATOM 489 C CA . SER A 1 71 ? 17.551 -21.431 -28.101 1.00 57.53 71 SER A CA 1
ATOM 490 C C . SER A 1 71 ? 18.168 -20.507 -27.041 1.00 57.53 71 SER A C 1
ATOM 492 O O . SER A 1 71 ? 18.145 -19.289 -27.194 1.00 57.53 71 SER A O 1
ATOM 494 N N . MET A 1 72 ? 18.719 -21.050 -25.952 1.00 58.09 72 MET A N 1
ATOM 495 C CA . MET A 1 72 ? 19.380 -20.231 -24.935 1.00 58.09 72 MET A CA 1
ATOM 496 C C . MET A 1 72 ? 20.771 -19.809 -25.420 1.00 58.09 72 MET A C 1
ATOM 498 O O . MET A 1 72 ? 21.665 -20.643 -25.571 1.00 58.09 72 MET A O 1
ATOM 502 N N . VAL A 1 73 ? 20.992 -18.510 -25.613 1.00 60.00 73 VAL A N 1
ATOM 503 C CA . VAL A 1 73 ? 22.330 -17.951 -25.850 1.00 60.00 73 VAL A CA 1
ATOM 504 C C . VAL A 1 73 ? 22.875 -17.500 -24.497 1.00 60.00 73 VAL A C 1
ATOM 506 O O . VAL A 1 73 ? 22.261 -16.688 -23.815 1.00 60.00 73 VAL A O 1
ATOM 509 N N . ASN A 1 74 ? 24.012 -18.053 -24.064 1.00 63.12 74 ASN A N 1
ATOM 510 C CA . ASN A 1 74 ? 24.597 -17.794 -22.736 1.00 63.12 74 ASN A CA 1
ATOM 511 C C . ASN A 1 74 ? 23.649 -18.074 -21.547 1.00 63.12 74 ASN A C 1
ATOM 513 O O . ASN A 1 74 ? 23.763 -17.438 -20.502 1.00 63.12 74 ASN A O 1
ATOM 517 N N . GLY A 1 75 ? 22.715 -19.022 -21.691 1.00 64.00 75 GLY A N 1
ATOM 518 C CA . GLY A 1 75 ? 21.740 -19.342 -20.640 1.00 64.00 75 GLY A CA 1
ATOM 519 C C . GLY A 1 75 ? 20.608 -18.319 -20.496 1.00 64.00 75 GLY A C 1
ATOM 520 O O . GLY A 1 75 ? 19.867 -18.380 -19.519 1.00 64.00 75 GLY A O 1
ATOM 521 N N . VAL A 1 76 ? 20.463 -17.406 -21.460 1.00 61.25 76 VAL A N 1
ATOM 522 C CA . VAL A 1 76 ? 19.362 -16.442 -21.549 1.00 61.25 76 VAL A CA 1
ATOM 523 C C . VAL A 1 76 ? 18.559 -16.748 -22.810 1.00 61.25 76 VAL A C 1
ATOM 525 O O . VAL A 1 76 ? 19.125 -16.970 -23.882 1.00 61.25 76 VAL A O 1
ATOM 528 N N . ASP A 1 77 ? 17.240 -16.810 -22.668 1.00 69.12 77 ASP A N 1
ATOM 529 C CA . ASP A 1 77 ? 16.323 -16.900 -23.801 1.00 69.12 77 ASP A CA 1
ATOM 530 C C . ASP A 1 77 ? 16.302 -15.532 -24.517 1.00 69.12 77 ASP A C 1
ATOM 532 O O . ASP A 1 77 ? 15.987 -14.530 -23.875 1.00 69.12 77 ASP A O 1
ATOM 536 N N . PRO A 1 78 ? 16.679 -15.440 -25.806 1.00 63.31 78 PRO A N 1
ATOM 537 C CA . PRO A 1 78 ? 16.727 -14.177 -26.541 1.00 63.31 78 PRO A CA 1
ATOM 538 C C . PRO A 1 78 ? 15.348 -13.530 -26.742 1.00 63.31 78 PRO A C 1
ATOM 540 O O . PRO A 1 78 ? 15.291 -12.348 -27.075 1.00 63.31 78 PRO A O 1
ATOM 543 N N . GLU A 1 79 ? 14.253 -14.269 -26.544 1.00 69.06 79 GLU A N 1
ATOM 544 C CA . GLU A 1 79 ? 12.890 -13.726 -26.537 1.00 69.06 79 GLU A CA 1
ATOM 545 C C . GLU A 1 79 ? 12.426 -13.312 -25.128 1.00 69.06 79 GLU A C 1
ATOM 547 O O . GLU A 1 79 ? 11.357 -12.713 -24.975 1.00 69.06 79 GLU A O 1
ATOM 552 N N . ALA A 1 80 ? 13.220 -13.585 -24.083 1.00 77.00 80 ALA A N 1
ATOM 553 C CA . ALA A 1 80 ? 12.895 -13.155 -22.733 1.00 77.00 80 ALA A CA 1
ATOM 554 C C . ALA A 1 80 ? 13.025 -11.637 -22.599 1.00 77.00 80 ALA A C 1
ATOM 556 O O . ALA A 1 80 ? 14.061 -11.026 -22.859 1.00 77.00 80 ALA A O 1
ATOM 557 N N . LEU A 1 81 ? 11.948 -11.027 -22.121 1.00 76.12 81 LEU A N 1
ATOM 558 C CA . LEU A 1 81 ? 11.900 -9.602 -21.838 1.00 76.12 81 LEU A CA 1
ATOM 559 C C . LEU A 1 81 ? 12.789 -9.283 -20.643 1.00 76.12 81 LEU A C 1
ATOM 561 O O . LEU A 1 81 ? 12.553 -9.777 -19.537 1.00 76.12 81 LEU A O 1
ATOM 565 N N . GLN A 1 82 ? 13.770 -8.413 -20.857 1.00 80.50 82 GLN A N 1
ATOM 566 C CA . GLN A 1 82 ? 14.684 -7.991 -19.809 1.00 80.50 82 GLN A CA 1
ATOM 567 C C . GLN A 1 82 ? 14.372 -6.546 -19.401 1.00 80.50 82 GLN A C 1
ATOM 569 O O . GLN A 1 82 ? 14.566 -5.627 -20.196 1.00 80.50 82 GLN A O 1
ATOM 574 N N . PRO A 1 83 ? 13.881 -6.298 -18.174 1.00 84.50 83 PRO A N 1
ATOM 575 C CA . PRO A 1 83 ? 13.483 -4.965 -17.728 1.00 84.50 83 PRO A CA 1
ATOM 576 C C . PRO A 1 83 ? 14.695 -4.108 -17.320 1.00 84.50 83 PRO A C 1
ATOM 578 O O . PRO A 1 83 ? 14.659 -3.446 -16.284 1.00 84.50 83 PRO A O 1
ATOM 581 N N . GLU A 1 84 ? 15.774 -4.109 -18.110 1.00 85.12 84 GLU A N 1
ATOM 582 C CA . GLU A 1 84 ? 17.019 -3.389 -17.789 1.00 85.12 84 GLU A CA 1
ATOM 583 C C . GLU A 1 84 ? 16.777 -1.888 -17.633 1.00 85.12 84 GLU A C 1
ATOM 585 O O . GLU A 1 84 ? 17.267 -1.287 -16.686 1.00 85.12 84 GLU A O 1
ATOM 590 N N . VAL A 1 85 ? 15.930 -1.298 -18.485 1.00 86.69 85 VAL A N 1
ATOM 591 C CA . VAL A 1 85 ? 15.567 0.128 -18.401 1.00 86.69 85 VAL A CA 1
ATOM 592 C C . VAL A 1 85 ? 14.936 0.465 -17.047 1.00 86.69 85 VAL A C 1
ATOM 594 O O . VAL A 1 85 ? 15.252 1.490 -16.446 1.00 86.69 85 VAL A O 1
ATOM 597 N N . ILE A 1 86 ? 14.068 -0.413 -16.535 1.00 87.88 86 ILE A N 1
ATOM 598 C CA . ILE A 1 86 ? 13.453 -0.235 -15.215 1.00 87.88 86 ILE A CA 1
ATOM 599 C C . ILE A 1 86 ? 14.508 -0.452 -14.132 1.00 87.88 86 ILE A C 1
ATOM 601 O O . ILE A 1 86 ? 14.626 0.367 -13.225 1.00 87.88 86 ILE A O 1
ATOM 605 N N . TYR A 1 87 ? 15.294 -1.524 -14.227 1.00 86.19 87 TYR A N 1
ATOM 606 C CA . TYR A 1 87 ? 16.310 -1.857 -13.232 1.00 86.19 87 TYR A CA 1
ATOM 607 C C . TYR A 1 87 ? 17.349 -0.741 -13.070 1.00 86.19 87 TYR A C 1
ATOM 609 O O . TYR A 1 87 ? 17.698 -0.377 -11.944 1.00 86.19 87 TYR A O 1
ATOM 617 N N . ASP A 1 88 ? 17.790 -0.153 -14.183 1.00 86.06 88 ASP A N 1
ATOM 618 C CA . ASP A 1 88 ? 18.745 0.946 -14.212 1.00 86.06 88 ASP A CA 1
ATOM 619 C C . ASP A 1 88 ? 18.215 2.200 -13.533 1.00 86.06 88 ASP A C 1
ATOM 621 O O . ASP A 1 88 ? 18.954 2.836 -12.786 1.00 86.06 88 ASP A O 1
ATOM 625 N N . VAL A 1 89 ? 16.942 2.540 -13.721 1.00 88.19 89 VAL A N 1
ATOM 626 C CA . VAL A 1 89 ? 16.352 3.677 -13.011 1.00 88.19 89 VAL A CA 1
ATOM 627 C C . VAL A 1 89 ? 16.143 3.343 -11.540 1.00 88.19 89 VAL A C 1
ATOM 629 O O . VAL A 1 89 ? 16.528 4.129 -10.672 1.00 88.19 89 VAL A O 1
ATOM 632 N N . VAL A 1 90 ? 15.600 2.167 -11.223 1.00 86.44 90 VAL A N 1
ATOM 633 C CA . VAL A 1 90 ? 15.267 1.816 -9.840 1.00 86.44 90 VAL A CA 1
ATOM 634 C C . VAL A 1 90 ? 16.515 1.771 -8.953 1.00 86.44 90 VAL A C 1
ATOM 636 O O . VAL A 1 90 ? 16.485 2.313 -7.850 1.00 86.44 90 VAL A O 1
ATOM 639 N N . ARG A 1 91 ? 17.646 1.237 -9.437 1.00 83.50 91 ARG A N 1
ATOM 640 C CA . ARG A 1 91 ? 18.905 1.210 -8.662 1.00 83.50 91 ARG A CA 1
ATOM 641 C C . ARG A 1 91 ? 19.497 2.594 -8.378 1.00 83.50 91 ARG A C 1
ATOM 643 O O . ARG A 1 91 ? 20.335 2.725 -7.490 1.00 83.50 91 ARG A O 1
ATOM 650 N N . THR A 1 92 ? 19.111 3.625 -9.135 1.00 82.00 92 THR A N 1
ATOM 651 C CA . THR A 1 92 ? 19.538 5.007 -8.848 1.00 82.00 92 THR A CA 1
ATOM 652 C C . THR A 1 92 ? 18.690 5.684 -7.781 1.00 82.00 92 THR A C 1
ATOM 654 O O . THR A 1 92 ? 19.079 6.728 -7.248 1.00 82.00 92 THR A O 1
ATOM 657 N N . GLN A 1 93 ? 17.541 5.105 -7.429 1.00 79.00 93 GLN A N 1
ATOM 658 C CA . GLN A 1 93 ? 16.666 5.707 -6.445 1.00 79.00 93 GLN A CA 1
ATOM 659 C C . GLN A 1 93 ? 17.235 5.538 -5.046 1.00 79.00 93 GLN A C 1
ATOM 661 O O . GLN A 1 93 ? 17.436 4.431 -4.561 1.00 79.00 93 GLN A O 1
ATO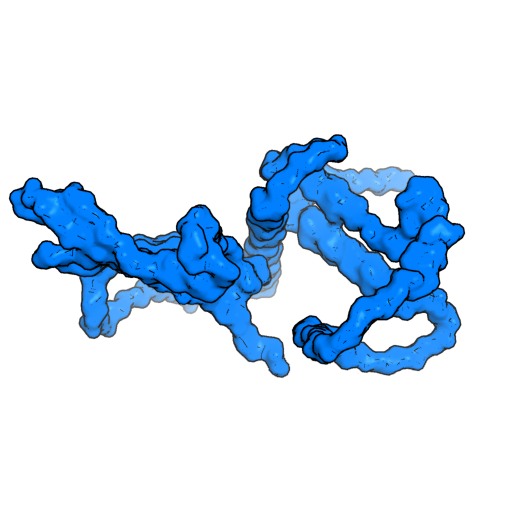M 666 N N . ARG A 1 94 ? 17.418 6.656 -4.337 1.00 71.94 94 ARG A N 1
ATOM 667 C CA . ARG A 1 94 ? 17.973 6.645 -2.972 1.00 71.94 94 ARG A CA 1
ATOM 668 C C . ARG A 1 94 ? 17.205 5.756 -1.995 1.00 71.94 94 ARG A C 1
ATOM 670 O O . ARG A 1 94 ? 17.811 5.240 -1.065 1.00 71.94 94 ARG A O 1
ATOM 677 N N . LYS A 1 95 ? 15.888 5.620 -2.178 1.00 73.31 95 LYS A N 1
ATOM 678 C CA . LYS A 1 95 ? 15.038 4.779 -1.324 1.00 73.31 95 LYS A CA 1
ATOM 679 C C . LYS A 1 95 ? 15.180 3.284 -1.641 1.00 73.31 95 LYS A C 1
ATOM 681 O O . LYS A 1 95 ? 14.930 2.471 -0.767 1.00 73.31 95 LYS A O 1
ATOM 686 N N . MET A 1 96 ? 15.616 2.931 -2.852 1.00 72.19 96 MET A N 1
ATOM 687 C CA . MET A 1 96 ? 15.792 1.556 -3.318 1.00 72.19 96 MET A CA 1
ATOM 688 C C . MET A 1 96 ? 17.280 1.307 -3.552 1.00 72.19 96 MET A C 1
ATOM 690 O O . MET A 1 96 ? 17.772 1.342 -4.676 1.00 72.19 96 MET A O 1
ATOM 694 N N . SER A 1 97 ? 18.018 1.082 -2.463 1.00 71.25 97 SER A N 1
ATOM 695 C CA . SER A 1 97 ? 19.440 0.713 -2.499 1.00 71.25 97 SER A CA 1
ATOM 696 C C . SER A 1 97 ? 19.625 -0.724 -3.013 1.00 71.25 97 SER A C 1
ATOM 698 O O . SER A 1 97 ? 20.131 -1.591 -2.298 1.00 71.25 97 SER A O 1
ATOM 700 N N . LEU A 1 98 ? 19.201 -0.987 -4.249 1.00 80.06 98 LEU A N 1
ATOM 701 C CA . LEU A 1 98 ? 19.311 -2.295 -4.880 1.00 80.06 98 LEU A CA 1
ATOM 702 C C . LEU A 1 98 ? 20.767 -2.597 -5.219 1.00 80.06 98 LEU A C 1
ATOM 704 O O . LEU A 1 98 ? 21.420 -1.866 -5.967 1.00 80.06 98 LEU A O 1
ATOM 708 N N . VAL A 1 99 ? 21.262 -3.718 -4.701 1.00 80.38 99 VAL A N 1
ATOM 709 C CA . VAL A 1 99 ? 22.595 -4.229 -5.019 1.00 80.38 99 VAL A CA 1
ATOM 710 C C . VAL A 1 99 ? 22.447 -5.414 -5.963 1.00 80.38 99 VAL A C 1
ATOM 712 O O . VAL A 1 99 ? 21.792 -6.404 -5.638 1.00 80.38 99 VAL A O 1
ATOM 715 N N . LYS A 1 100 ? 23.072 -5.333 -7.142 1.00 79.75 100 LYS A N 1
ATOM 716 C CA . LYS A 1 100 ? 23.031 -6.418 -8.130 1.00 79.75 100 LYS A CA 1
ATOM 717 C C . LYS A 1 100 ? 23.534 -7.725 -7.513 1.00 79.75 100 LYS A C 1
ATOM 719 O O . LYS A 1 100 ? 24.634 -7.776 -6.972 1.00 79.75 100 LYS A O 1
ATOM 724 N N . GLY A 1 101 ? 22.722 -8.776 -7.621 1.00 81.88 101 GLY A N 1
ATOM 725 C CA . GLY A 1 101 ? 23.020 -10.106 -7.082 1.00 81.88 101 GLY A CA 1
ATOM 726 C C . GLY A 1 101 ? 22.598 -10.330 -5.626 1.00 81.88 101 GLY A C 1
ATOM 727 O O . GLY A 1 101 ? 22.712 -11.457 -5.150 1.00 81.88 101 GLY A O 1
ATOM 728 N N . ARG A 1 102 ? 22.084 -9.311 -4.924 1.00 88.31 102 ARG A N 1
ATOM 729 C CA . ARG A 1 102 ? 21.475 -9.480 -3.599 1.00 88.31 102 ARG A CA 1
ATOM 730 C C . ARG A 1 102 ? 19.995 -9.846 -3.743 1.00 88.31 102 ARG A C 1
ATOM 732 O O . ARG A 1 102 ? 19.319 -9.354 -4.642 1.00 88.31 102 ARG A O 1
ATOM 739 N N . GLN A 1 103 ? 19.510 -10.733 -2.877 1.00 91.25 103 GLN A N 1
ATOM 740 C CA . GLN A 1 103 ? 18.079 -11.010 -2.755 1.00 91.25 103 GLN A CA 1
ATOM 741 C C . GLN A 1 103 ? 17.428 -9.909 -1.913 1.00 91.25 103 GLN A C 1
ATOM 743 O O . GLN A 1 103 ? 18.003 -9.487 -0.911 1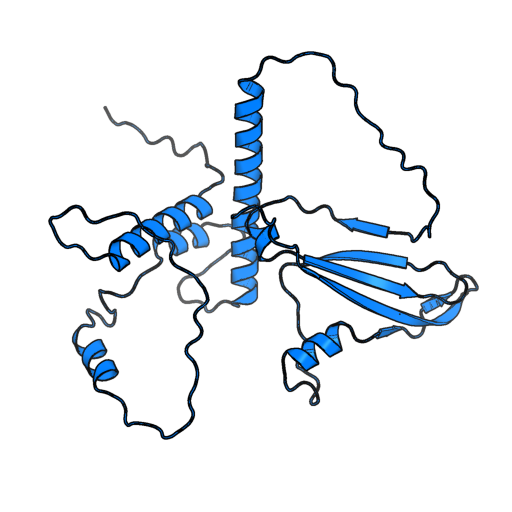.00 91.25 103 GLN A O 1
ATOM 748 N N . GLU A 1 104 ? 16.249 -9.457 -2.325 1.00 89.75 104 GLU A N 1
ATOM 749 C CA . GLU A 1 104 ? 15.480 -8.406 -1.655 1.00 89.75 104 GLU A CA 1
ATOM 750 C C . GLU A 1 104 ? 14.100 -8.948 -1.271 1.00 89.75 104 GLU A C 1
ATOM 752 O O . GLU A 1 104 ? 13.596 -9.881 -1.907 1.00 89.75 104 GLU A O 1
ATOM 757 N N . ASP A 1 105 ? 13.485 -8.358 -0.247 1.00 92.12 105 ASP A N 1
ATOM 758 C CA . ASP A 1 105 ? 12.092 -8.639 0.088 1.00 92.12 105 ASP A CA 1
ATOM 759 C C . ASP A 1 105 ? 11.165 -8.033 -0.983 1.00 92.12 105 ASP A C 1
ATOM 761 O O . ASP A 1 105 ? 11.299 -6.870 -1.375 1.00 92.12 105 ASP A O 1
ATOM 765 N N . ALA A 1 106 ? 10.236 -8.842 -1.500 1.00 92.88 106 ALA A N 1
ATOM 766 C CA . ALA A 1 106 ? 9.348 -8.436 -2.585 1.00 92.88 106 ALA A CA 1
ATOM 767 C C . ALA A 1 106 ? 8.306 -7.394 -2.148 1.00 92.88 106 ALA A C 1
ATOM 769 O O . ALA A 1 106 ? 7.915 -6.551 -2.958 1.00 92.88 106 ALA A O 1
ATOM 770 N N . GLU A 1 107 ? 7.843 -7.457 -0.898 1.00 92.50 107 GLU A N 1
ATOM 771 C CA . GLU A 1 107 ? 6.880 -6.504 -0.346 1.00 92.50 107 GLU A CA 1
ATOM 772 C C . GLU A 1 107 ? 7.539 -5.144 -0.147 1.00 92.50 107 GLU A C 1
ATOM 774 O O . GLU A 1 107 ? 7.006 -4.136 -0.616 1.00 92.50 107 GLU A O 1
ATOM 779 N N . GLU A 1 108 ? 8.745 -5.137 0.421 1.00 89.88 108 GLU A N 1
ATOM 780 C CA . GLU A 1 108 ? 9.526 -3.919 0.615 1.00 89.88 108 GLU A CA 1
ATOM 781 C C . GLU A 1 108 ? 9.859 -3.261 -0.734 1.00 89.88 108 GLU A C 1
ATOM 783 O O . GLU A 1 108 ? 9.616 -2.066 -0.937 1.00 89.88 108 GLU A O 1
ATOM 788 N N . PHE A 1 109 ? 10.341 -4.056 -1.698 1.00 91.75 109 PHE A N 1
ATOM 789 C CA . PHE A 1 109 ? 10.631 -3.582 -3.049 1.00 91.75 109 PHE A CA 1
ATOM 790 C C . PHE A 1 109 ? 9.400 -2.957 -3.718 1.00 91.75 109 PHE A C 1
ATOM 792 O O . PHE A 1 109 ? 9.471 -1.839 -4.238 1.00 91.75 109 PHE A O 1
ATOM 799 N N . LEU A 1 110 ? 8.258 -3.652 -3.689 1.00 92.12 110 LEU A N 1
ATOM 800 C CA . LEU A 1 110 ? 7.015 -3.151 -4.269 1.00 92.12 110 LEU A CA 1
ATOM 801 C C . LEU A 1 110 ? 6.542 -1.873 -3.562 1.00 92.12 110 LEU A C 1
ATOM 803 O O . LEU A 1 110 ? 6.081 -0.943 -4.225 1.00 92.12 110 LEU A O 1
ATOM 807 N N . GLY A 1 111 ? 6.670 -1.811 -2.236 1.00 91.50 111 GLY A N 1
ATOM 808 C CA . GLY A 1 111 ? 6.330 -0.642 -1.433 1.00 91.50 111 GLY A CA 1
ATOM 809 C C . GLY A 1 111 ? 7.093 0.599 -1.888 1.00 91.50 111 GLY A C 1
ATOM 810 O O . GLY A 1 111 ? 6.475 1.619 -2.205 1.00 91.50 111 GLY A O 1
ATOM 811 N N . PHE A 1 112 ? 8.419 0.498 -2.006 1.00 90.94 112 PHE A N 1
ATOM 812 C CA . PHE A 1 112 ? 9.237 1.608 -2.489 1.00 90.94 112 PHE A CA 1
ATOM 813 C C . PHE A 1 112 ? 8.939 1.975 -3.943 1.00 90.94 112 PHE A C 1
ATOM 815 O O . PHE A 1 112 ? 8.855 3.162 -4.266 1.00 90.94 112 PHE A O 1
ATOM 822 N N . LEU A 1 113 ? 8.751 0.984 -4.815 1.00 92.06 113 LEU A N 1
ATOM 823 C CA . LEU A 1 113 ? 8.451 1.207 -6.226 1.00 92.06 113 LEU A CA 1
ATOM 824 C C . LEU A 1 113 ? 7.150 1.996 -6.417 1.00 92.06 113 LEU A C 1
ATOM 826 O O . LEU A 1 113 ? 7.108 2.969 -7.173 1.00 92.06 113 LEU A O 1
ATOM 830 N N . LEU A 1 114 ? 6.093 1.596 -5.710 1.00 92.88 114 LEU A N 1
ATOM 831 C CA . LEU A 1 114 ? 4.792 2.257 -5.764 1.00 92.88 114 LEU A CA 1
ATOM 832 C C . LEU A 1 114 ? 4.827 3.654 -5.127 1.00 92.88 114 LEU A C 1
ATOM 834 O O . LEU A 1 114 ? 4.185 4.556 -5.660 1.00 92.88 114 LEU A O 1
ATOM 838 N N . ASP A 1 115 ? 5.596 3.865 -4.053 1.00 90.88 115 ASP A N 1
ATOM 839 C CA . ASP A 1 115 ? 5.806 5.195 -3.452 1.00 90.88 115 ASP A CA 1
ATOM 840 C C . ASP A 1 115 ? 6.551 6.146 -4.403 1.00 90.88 115 ASP A C 1
ATOM 842 O O . ASP A 1 115 ? 6.166 7.310 -4.563 1.00 90.88 115 ASP A O 1
ATOM 846 N N . GLY A 1 116 ? 7.580 5.634 -5.089 1.00 91.19 116 GLY A N 1
ATOM 847 C CA . GLY A 1 116 ? 8.301 6.352 -6.136 1.00 91.19 116 GLY A CA 1
ATOM 848 C C . GLY A 1 116 ? 7.358 6.780 -7.256 1.00 91.19 116 GLY A C 1
ATOM 849 O O . GLY A 1 116 ? 7.197 7.974 -7.503 1.00 91.19 116 GLY A O 1
ATOM 850 N N . LEU A 1 117 ? 6.644 5.825 -7.860 1.00 92.25 117 LEU A N 1
ATOM 851 C CA . LEU A 1 117 ? 5.664 6.104 -8.915 1.00 92.25 117 LEU A CA 1
ATOM 852 C C . LEU A 1 117 ? 4.563 7.066 -8.452 1.00 92.25 117 LEU A C 1
ATOM 854 O O . LEU A 1 117 ? 4.188 7.978 -9.185 1.00 92.25 117 LEU A O 1
ATOM 858 N N . HIS A 1 118 ? 4.036 6.888 -7.238 1.00 91.81 118 HIS A N 1
ATOM 859 C CA . HIS A 1 118 ? 3.024 7.779 -6.675 1.00 91.81 118 HIS A CA 1
ATOM 860 C C . HIS A 1 118 ? 3.534 9.220 -6.597 1.00 91.81 118 HIS A C 1
ATOM 862 O O . HIS A 1 118 ? 2.845 10.128 -7.063 1.00 91.81 118 HIS A O 1
ATOM 868 N N . SER A 1 119 ? 4.740 9.412 -6.061 1.00 91.06 119 SER A N 1
ATOM 869 C CA . SER A 1 119 ? 5.367 10.727 -5.920 1.00 91.06 119 SER A CA 1
ATOM 870 C C . SER A 1 119 ? 5.542 11.420 -7.274 1.00 91.06 119 SER A C 1
ATOM 872 O O . SER A 1 119 ? 5.181 12.590 -7.415 1.00 91.06 119 SER A O 1
ATOM 874 N N . GLU A 1 120 ? 6.024 10.690 -8.285 1.00 92.31 120 GLU A N 1
ATOM 875 C CA . GLU A 1 120 ? 6.194 11.218 -9.643 1.00 92.31 120 GLU A CA 1
ATOM 876 C C . GLU A 1 120 ? 4.845 11.586 -10.288 1.00 92.31 120 GLU A C 1
ATOM 878 O O . GLU A 1 120 ? 4.711 12.657 -10.880 1.00 92.31 120 GLU A O 1
ATOM 883 N N . PHE A 1 121 ? 3.798 10.766 -10.113 1.00 92.06 121 PHE A N 1
ATOM 884 C CA . PHE A 1 121 ? 2.464 11.076 -10.645 1.00 92.06 121 PHE A CA 1
ATOM 885 C C . PHE A 1 121 ? 1.841 12.313 -9.997 1.00 92.06 121 PHE A C 1
ATOM 887 O O . PHE A 1 121 ? 1.227 13.123 -10.691 1.00 92.06 121 PHE A O 1
ATOM 894 N N . VAL A 1 122 ? 1.984 12.466 -8.678 1.00 90.69 122 VAL A N 1
ATOM 895 C CA . VAL A 1 122 ? 1.474 13.642 -7.960 1.00 90.69 122 VAL A CA 1
ATOM 896 C C . VAL A 1 122 ? 2.204 14.905 -8.420 1.00 90.69 122 VAL A C 1
ATOM 898 O O . VAL A 1 122 ? 1.560 15.924 -8.679 1.00 90.69 122 VAL A O 1
ATOM 901 N N . ALA A 1 123 ? 3.531 14.837 -8.575 1.00 89.69 123 ALA A N 1
ATOM 902 C CA . ALA A 1 123 ? 4.328 15.949 -9.083 1.00 89.69 123 ALA A CA 1
ATOM 903 C C . ALA A 1 123 ? 3.918 16.333 -10.514 1.00 89.69 123 ALA A C 1
ATOM 905 O O . ALA A 1 123 ? 3.625 17.499 -10.775 1.00 89.69 123 ALA A O 1
ATOM 906 N N . ALA A 1 124 ? 3.807 15.351 -11.413 1.00 88.88 124 ALA A N 1
ATOM 907 C CA . ALA A 1 124 ? 3.401 15.571 -12.798 1.00 88.88 124 ALA A CA 1
ATOM 908 C C . ALA A 1 124 ? 1.989 16.174 -12.907 1.00 88.88 124 ALA A C 1
ATOM 910 O O . ALA A 1 124 ? 1.773 17.107 -13.682 1.00 88.88 124 ALA A O 1
ATOM 911 N N . ALA A 1 125 ? 1.033 15.692 -12.103 1.00 87.12 125 ALA A N 1
ATOM 912 C CA . ALA A 1 125 ? -0.324 16.235 -12.070 1.00 87.12 125 ALA A CA 1
ATOM 913 C C . ALA A 1 125 ? -0.340 17.705 -11.625 1.00 87.12 125 ALA A C 1
ATOM 915 O O . ALA A 1 125 ? -1.012 18.531 -12.245 1.00 87.12 125 ALA A O 1
ATOM 916 N N . LYS A 1 126 ? 0.439 18.051 -10.593 1.00 86.62 126 LYS A N 1
ATOM 917 C CA . LYS A 1 126 ? 0.560 19.431 -10.113 1.00 86.62 126 LYS A CA 1
ATOM 918 C C . LYS A 1 126 ? 1.157 20.351 -11.182 1.00 86.62 126 LYS A C 1
ATOM 920 O O . LYS A 1 126 ? 0.572 21.390 -11.478 1.00 86.62 126 LYS A O 1
ATOM 925 N N . SER A 1 127 ? 2.261 19.942 -11.808 1.00 85.31 127 SER A N 1
ATOM 926 C CA . SER A 1 127 ? 2.892 20.713 -12.887 1.00 85.31 127 SER A CA 1
ATOM 927 C C . SER A 1 127 ? 1.968 20.892 -14.095 1.00 85.31 127 SER A C 1
ATOM 929 O O . SER A 1 127 ? 1.937 21.966 -14.696 1.00 85.31 127 SER A O 1
ATOM 931 N N . ALA A 1 128 ? 1.165 19.879 -14.435 1.00 83.25 128 ALA A N 1
ATOM 932 C CA . ALA A 1 128 ? 0.169 19.990 -15.497 1.00 83.25 128 ALA A CA 1
ATOM 933 C C . ALA A 1 128 ? -0.929 21.014 -15.159 1.00 83.25 128 ALA A C 1
ATOM 935 O O . ALA A 1 128 ? -1.294 21.815 -16.018 1.00 83.25 128 ALA A O 1
ATOM 936 N N . MET A 1 129 ? -1.430 21.032 -13.917 1.00 81.62 129 MET A N 1
ATOM 937 C CA . MET A 1 129 ? -2.420 22.025 -13.477 1.00 81.62 129 MET A CA 1
ATOM 938 C C . MET A 1 129 ? -1.856 23.450 -13.511 1.00 81.62 129 MET A C 1
ATOM 940 O O . MET A 1 129 ? -2.523 24.349 -14.015 1.00 81.62 129 MET A O 1
ATOM 944 N N . GLU A 1 130 ? -0.621 23.650 -13.045 1.00 81.69 130 GLU A N 1
ATOM 945 C CA . GLU A 1 130 ? 0.066 24.950 -13.083 1.00 81.69 130 GLU A CA 1
ATOM 946 C C . GLU A 1 130 ? 0.277 25.455 -14.520 1.00 81.69 130 GLU A C 1
ATOM 948 O O . GLU A 1 130 ? 0.102 26.638 -14.804 1.00 81.69 130 GLU A O 1
ATOM 953 N N . ALA A 1 131 ? 0.583 24.562 -15.465 1.00 76.88 131 ALA A N 1
ATOM 954 C CA . ALA A 1 131 ? 0.704 24.922 -16.876 1.00 76.88 131 ALA A CA 1
ATOM 955 C C . ALA A 1 131 ? -0.641 25.326 -17.511 1.00 76.88 131 ALA A C 1
ATOM 957 O O . ALA A 1 131 ? -0.664 26.140 -18.437 1.00 76.88 131 ALA A O 1
ATOM 958 N N . VAL A 1 132 ? -1.759 24.768 -17.034 1.00 78.00 132 VAL A N 1
ATOM 959 C CA . VAL A 1 132 ? -3.110 25.133 -17.487 1.00 78.00 132 VAL A CA 1
ATOM 960 C C . VAL A 1 132 ? -3.535 26.476 -16.897 1.00 78.00 132 VAL A C 1
ATOM 962 O O . VAL A 1 132 ? -4.013 27.332 -17.638 1.00 78.00 132 VAL A O 1
ATOM 965 N N . THR A 1 133 ? -3.316 26.705 -15.600 1.00 73.56 133 THR A N 1
ATOM 966 C CA . THR A 1 133 ? -3.653 27.982 -14.953 1.00 73.56 133 THR A CA 1
ATOM 967 C C . THR A 1 133 ? -2.772 29.126 -15.442 1.00 73.56 133 THR A C 1
ATOM 969 O O . THR A 1 133 ? -3.278 30.219 -15.640 1.00 73.56 133 THR A O 1
ATOM 972 N N . ALA A 1 134 ? -1.497 28.887 -15.763 1.00 70.12 134 ALA A N 1
ATOM 973 C CA . ALA A 1 134 ? -0.638 29.892 -16.397 1.00 70.12 134 ALA A CA 1
ATOM 974 C C . ALA A 1 134 ? -1.105 30.299 -17.812 1.00 70.12 134 ALA A C 1
ATOM 976 O O . ALA A 1 134 ? -0.709 31.348 -18.319 1.00 70.12 134 ALA A O 1
ATOM 977 N N . ARG A 1 135 ? -1.940 29.476 -18.462 1.00 63.12 135 ARG A N 1
ATOM 978 C CA . ARG A 1 135 ? -2.535 29.748 -19.782 1.00 63.12 135 ARG A CA 1
ATOM 979 C C . ARG A 1 135 ? -3.937 30.360 -19.702 1.00 63.12 135 ARG A C 1
ATOM 981 O O . ARG A 1 135 ? -4.435 30.820 -20.727 1.00 63.12 135 ARG A O 1
ATOM 988 N N . ALA A 1 136 ? -4.555 30.388 -18.523 1.00 56.81 136 ALA A N 1
ATOM 989 C CA . ALA A 1 136 ? -5.829 31.048 -18.265 1.00 56.81 136 ALA A CA 1
ATOM 990 C C . ALA A 1 136 ? -5.570 32.373 -17.527 1.00 56.81 136 ALA A C 1
ATOM 992 O O . ALA A 1 136 ? -4.937 32.400 -16.478 1.00 56.81 136 ALA A O 1
ATOM 993 N N . SER A 1 137 ? -6.010 33.502 -18.083 1.00 49.28 137 SER A N 1
ATOM 994 C CA . SER A 1 137 ? -5.875 34.809 -17.425 1.00 49.28 137 SER A CA 1
ATOM 995 C C . SER A 1 137 ? -6.605 34.814 -16.068 1.00 49.28 137 SER A C 1
ATOM 997 O O . SER A 1 137 ? -7.685 34.230 -15.982 1.00 49.28 137 SER A O 1
ATOM 999 N N . PRO A 1 138 ? -6.063 35.448 -15.011 1.00 42.75 138 PRO A N 1
ATOM 1000 C CA . PRO A 1 138 ? -6.697 35.433 -13.697 1.00 42.75 138 PRO A CA 1
ATOM 1001 C C . PRO A 1 138 ? -7.904 36.382 -13.674 1.00 42.75 138 PRO A C 1
ATOM 1003 O O . PRO A 1 138 ? -7.734 37.599 -13.735 1.00 42.75 138 PRO A O 1
ATOM 1006 N N . ASP A 1 139 ? -9.113 35.831 -13.565 1.00 42.06 139 ASP A N 1
ATOM 1007 C CA . ASP A 1 139 ? -10.308 36.588 -13.175 1.00 42.06 139 ASP A CA 1
ATOM 1008 C C . ASP A 1 139 ? -10.312 36.734 -11.634 1.00 42.06 139 ASP A C 1
ATOM 1010 O O . ASP A 1 139 ? -10.199 35.729 -10.927 1.00 42.06 139 ASP A O 1
ATOM 1014 N N . PRO A 1 140 ? -10.376 37.952 -11.065 1.00 41.78 140 PRO A N 1
ATOM 1015 C CA . PRO A 1 140 ? -10.013 38.204 -9.668 1.00 41.78 140 PRO A CA 1
ATOM 1016 C C . PRO A 1 140 ? -11.172 38.034 -8.672 1.00 41.78 140 PRO A C 1
ATOM 1018 O O . PRO A 1 140 ? -11.235 38.768 -7.686 1.00 41.78 140 PRO A O 1
ATOM 1021 N N . ASN A 1 141 ? -12.115 37.117 -8.898 1.00 46.84 141 ASN A N 1
ATOM 1022 C CA . ASN A 1 141 ? -13.281 37.031 -8.019 1.00 46.84 141 ASN A CA 1
ATOM 1023 C C . ASN A 1 141 ? -13.848 35.622 -7.850 1.00 46.84 141 ASN A C 1
ATOM 1025 O O . ASN A 1 141 ? -14.927 35.351 -8.362 1.00 46.84 141 ASN A O 1
ATOM 1029 N N . GLU A 1 142 ? -13.199 34.773 -7.049 1.00 36.50 142 GLU A N 1
ATOM 1030 C CA . GLU A 1 142 ? -13.901 33.661 -6.396 1.00 36.50 142 GLU A CA 1
ATOM 1031 C C . GLU A 1 142 ? -13.437 33.513 -4.943 1.00 36.50 142 GLU A C 1
ATOM 1033 O O . GLU A 1 142 ? -12.287 33.193 -4.645 1.00 36.50 142 GLU A O 1
ATOM 1038 N N . GLY A 1 143 ? -14.359 33.841 -4.035 1.00 40.75 143 GLY A N 1
ATOM 1039 C CA . GLY A 1 143 ? -14.177 33.800 -2.594 1.00 40.75 143 GLY A CA 1
ATOM 1040 C C . GLY A 1 143 ? -13.936 32.386 -2.069 1.00 40.75 143 GLY A C 1
ATOM 1041 O O . GLY A 1 143 ? -14.594 31.422 -2.454 1.00 40.75 143 GLY A O 1
ATOM 1042 N N . GLU A 1 144 ? -12.991 32.316 -1.140 1.00 32.84 144 GLU A N 1
ATOM 1043 C CA . GLU A 1 144 ? -12.638 31.175 -0.305 1.00 32.84 144 GLU A CA 1
ATOM 1044 C C . GLU A 1 144 ? -13.867 30.664 0.469 1.00 32.84 144 GLU A C 1
ATOM 1046 O O . GLU A 1 144 ? -14.321 31.262 1.447 1.00 32.84 144 GLU A O 1
ATOM 1051 N N . TRP A 1 145 ? -14.447 29.557 0.006 1.00 39.06 145 TRP A N 1
ATOM 1052 C CA . TRP A 1 145 ? -15.560 28.897 0.679 1.00 39.06 145 TRP A CA 1
ATOM 1053 C C . TRP A 1 145 ? -15.083 28.188 1.954 1.00 39.06 145 TRP A C 1
ATOM 1055 O O . TRP A 1 145 ? -14.444 27.139 1.903 1.00 39.06 145 TRP A O 1
ATOM 1065 N N . LEU A 1 146 ? -15.467 28.725 3.113 1.00 43.12 146 LEU A N 1
ATOM 1066 C CA . LEU A 1 146 ? -15.515 27.992 4.379 1.00 43.12 146 LEU A CA 1
ATOM 1067 C C . LEU A 1 146 ? -16.842 27.224 4.452 1.00 43.12 146 LEU A C 1
ATOM 1069 O O . LEU A 1 146 ? -17.870 27.766 4.862 1.00 43.12 146 LEU A O 1
ATOM 1073 N N . GLU A 1 147 ? -16.835 25.953 4.053 1.00 35.88 147 GLU A N 1
ATOM 1074 C CA . GLU A 1 147 ? -17.998 25.077 4.207 1.00 35.88 147 GLU A CA 1
ATOM 1075 C C . GLU A 1 147 ? -18.120 24.608 5.668 1.00 35.88 147 GLU A C 1
ATOM 1077 O O . GLU A 1 147 ? -17.497 23.646 6.117 1.00 35.88 147 GLU A O 1
ATOM 1082 N N . VAL A 1 148 ? -18.942 25.320 6.440 1.00 38.16 148 VAL A N 1
ATOM 1083 C CA . VAL A 1 148 ? -19.417 24.882 7.758 1.00 38.16 148 VAL A CA 1
ATOM 1084 C C . VAL A 1 148 ? -20.633 23.984 7.551 1.00 38.16 148 VAL A C 1
ATOM 1086 O O . VAL A 1 148 ? -21.750 24.456 7.337 1.00 38.16 148 VAL A O 1
ATOM 1089 N N . GLY A 1 149 ? -20.430 22.670 7.635 1.00 35.50 149 GLY A N 1
ATOM 1090 C CA . GLY A 1 149 ? -21.523 21.703 7.632 1.00 35.50 149 GLY A CA 1
ATOM 1091 C C . GLY A 1 149 ? -22.401 21.846 8.879 1.00 35.50 149 GLY A C 1
ATOM 1092 O O . GLY A 1 149 ? -22.062 21.358 9.958 1.00 35.50 149 GLY A O 1
ATOM 1093 N N . HIS A 1 150 ? -23.560 22.487 8.732 1.00 42.47 150 HIS A N 1
ATOM 1094 C CA . HIS A 1 150 ? -24.670 22.371 9.674 1.00 42.47 150 HIS A CA 1
ATOM 1095 C C . HIS A 1 150 ? -25.338 21.001 9.493 1.00 42.47 150 HIS A C 1
ATOM 1097 O O . HIS A 1 150 ? -26.032 20.765 8.509 1.00 42.47 150 HIS A O 1
ATOM 1103 N N . GLY A 1 151 ? -25.166 20.095 10.457 1.00 42.41 151 GLY A N 1
ATOM 1104 C CA . GLY A 1 151 ? -25.884 18.820 10.448 1.00 42.41 151 GLY A CA 1
ATOM 1105 C C . GLY A 1 151 ? -25.511 17.900 11.603 1.00 42.41 151 GLY A C 1
ATOM 1106 O O . GLY A 1 151 ? -24.468 17.255 11.596 1.00 42.41 151 GLY A O 1
ATOM 1107 N N . LYS A 1 152 ? -26.385 17.826 12.612 1.00 52.22 152 LYS A N 1
ATOM 1108 C CA . LYS A 1 152 ? -26.337 16.850 13.711 1.00 52.22 152 LYS A CA 1
ATOM 1109 C C . LYS A 1 152 ? -26.240 15.431 13.142 1.00 52.22 152 LYS A C 1
ATOM 1111 O O . LYS A 1 152 ? -27.165 15.064 12.449 1.00 52.22 152 LYS A O 1
ATOM 1116 N N . HIS A 1 153 ? -25.209 14.648 13.485 1.00 42.78 153 HIS A N 1
ATOM 1117 C CA . HIS A 1 153 ? -25.259 13.210 13.828 1.00 42.78 153 HIS A CA 1
ATOM 1118 C C . HIS A 1 153 ? -23.849 12.724 14.253 1.00 42.78 153 HIS A C 1
ATOM 1120 O O . HIS A 1 153 ? -22.908 12.741 13.475 1.00 42.78 153 HIS A O 1
ATOM 1126 N N . LYS A 1 154 ? -23.729 12.297 15.522 1.00 43.94 154 LYS A N 1
ATOM 1127 C CA . LYS A 1 154 ? -22.601 11.590 16.176 1.00 43.94 154 LYS A CA 1
ATOM 1128 C C . LYS A 1 154 ? -21.186 12.182 15.971 1.00 43.94 154 LYS A C 1
ATOM 1130 O O . LYS A 1 154 ? -20.415 11.741 15.130 1.00 43.94 154 LYS A O 1
ATOM 1135 N N . THR A 1 155 ? -20.799 13.108 16.851 1.00 39.50 155 THR A N 1
ATOM 1136 C CA . THR A 1 155 ? -19.416 13.601 16.987 1.00 39.50 155 THR A CA 1
ATOM 1137 C C . THR A 1 155 ? -18.494 12.516 17.561 1.00 39.50 155 THR A C 1
ATOM 1139 O O . THR A 1 155 ? -18.314 12.431 18.776 1.00 39.50 155 THR A O 1
ATOM 1142 N N . SER A 1 156 ? -17.927 11.662 16.704 1.00 49.03 156 SER A N 1
ATOM 1143 C CA . SER A 1 156 ? -16.737 10.865 17.034 1.00 49.03 156 SER A CA 1
ATOM 1144 C C . SER A 1 156 ? -15.482 11.673 16.723 1.00 49.03 156 SER A C 1
ATOM 1146 O O . SER A 1 156 ? -15.366 12.232 15.629 1.00 49.03 156 SER A O 1
ATOM 1148 N N . VAL A 1 157 ? -14.534 11.719 17.660 1.00 59.03 157 VAL A N 1
ATOM 1149 C CA . VAL A 1 157 ? -13.219 12.324 17.412 1.00 59.03 157 VAL A CA 1
ATOM 1150 C C . VAL A 1 157 ? -12.542 11.492 16.328 1.00 59.03 157 VAL A C 1
ATOM 1152 O O . VAL A 1 157 ? -12.305 10.301 16.523 1.00 59.03 157 VAL A O 1
ATOM 1155 N N . THR A 1 158 ? -12.326 12.106 15.164 1.00 68.38 158 THR A N 1
ATOM 1156 C CA . THR A 1 158 ? -11.809 11.430 13.972 1.00 68.38 158 THR A CA 1
ATOM 1157 C C . THR A 1 158 ? -10.452 12.015 13.623 1.00 68.38 158 THR A C 1
ATOM 1159 O O . THR A 1 158 ? -10.352 13.208 13.346 1.00 68.38 158 THR A O 1
ATOM 1162 N N . ARG A 1 159 ? -9.414 11.177 13.618 1.00 66.12 159 ARG A N 1
ATOM 1163 C CA . ARG A 1 159 ? -8.097 11.521 13.068 1.00 66.12 159 ARG A CA 1
ATOM 1164 C C . ARG A 1 159 ? -7.977 10.856 11.698 1.00 66.12 159 ARG A C 1
ATOM 1166 O O . ARG A 1 159 ? -8.065 9.632 11.617 1.00 66.12 159 ARG 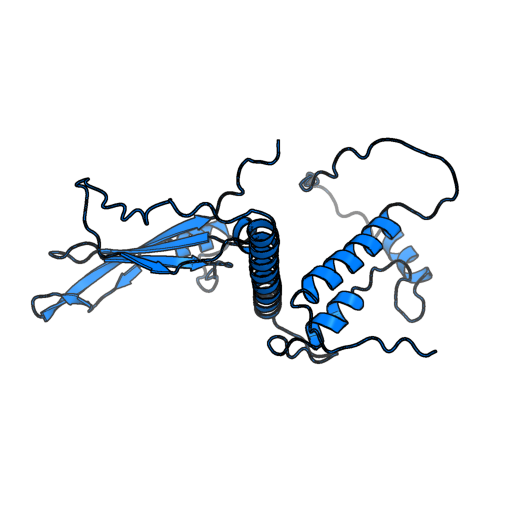A O 1
ATOM 1173 N N . ALA A 1 160 ? -7.824 11.652 10.642 1.00 67.88 160 ALA A N 1
ATOM 1174 C CA . ALA A 1 160 ? -7.662 11.173 9.270 1.00 67.88 160 ALA A CA 1
ATOM 1175 C C . ALA A 1 160 ? -6.416 11.801 8.636 1.00 67.88 160 ALA A C 1
ATOM 1177 O O . ALA A 1 160 ? -6.152 12.986 8.833 1.00 67.88 160 ALA A O 1
ATOM 1178 N N . VAL A 1 161 ? -5.664 11.002 7.879 1.00 70.56 161 VAL A N 1
ATOM 1179 C CA . VAL A 1 161 ? -4.512 11.458 7.087 1.00 70.56 161 VAL A CA 1
ATOM 1180 C C . VAL A 1 161 ? -4.968 11.732 5.651 1.00 70.56 161 VAL A C 1
ATOM 1182 O O . VAL A 1 161 ? -5.692 10.924 5.061 1.00 70.56 161 VAL A O 1
ATOM 1185 N N . THR A 1 162 ? -4.568 12.870 5.084 1.00 69.75 162 THR A N 1
ATOM 1186 C CA . THR A 1 162 ? -4.834 13.222 3.681 1.00 69.75 162 THR A CA 1
ATOM 1187 C C . THR A 1 162 ? -3.920 12.424 2.753 1.00 69.75 162 THR A C 1
ATOM 1189 O O . THR A 1 162 ? -2.706 12.433 2.932 1.00 69.75 162 THR A O 1
ATOM 1192 N N . VAL A 1 163 ? -4.495 11.753 1.753 1.00 74.31 163 VAL A N 1
ATOM 1193 C CA . VAL A 1 163 ? -3.753 11.048 0.693 1.00 74.31 163 VAL A CA 1
ATOM 1194 C C . VAL A 1 163 ? -3.987 11.791 -0.612 1.00 74.31 163 VAL A C 1
ATOM 1196 O O . VAL A 1 163 ? -5.141 12.065 -0.948 1.00 74.31 163 VAL A O 1
ATOM 1199 N N . HIS A 1 164 ? -2.910 12.128 -1.319 1.00 83.44 164 HIS A N 1
ATOM 1200 C CA . HIS A 1 164 ? -2.998 12.737 -2.642 1.00 83.44 164 HIS A CA 1
ATOM 1201 C C . HIS A 1 164 ? -3.499 11.719 -3.663 1.00 83.44 164 HIS A C 1
ATOM 1203 O O . HIS A 1 164 ? -3.194 10.534 -3.576 1.00 83.44 164 HIS A O 1
ATOM 1209 N N . ASP A 1 165 ? -4.278 12.181 -4.631 1.00 86.69 165 ASP A N 1
ATOM 1210 C CA . ASP A 1 165 ? -4.817 11.309 -5.663 1.00 86.69 165 ASP A CA 1
ATOM 1211 C C . ASP A 1 165 ? -3.766 11.046 -6.749 1.00 86.69 165 ASP A C 1
ATOM 1213 O O . ASP A 1 165 ? -3.137 11.961 -7.278 1.00 86.69 165 ASP A O 1
ATOM 1217 N N . SER A 1 166 ? -3.571 9.775 -7.078 1.00 90.69 166 SER A N 1
ATOM 1218 C CA . SER A 1 166 ? -2.735 9.318 -8.185 1.00 90.69 166 SER A CA 1
ATOM 1219 C C . SER A 1 166 ? -3.234 7.966 -8.704 1.00 90.69 166 SER A C 1
ATOM 1221 O O . SER A 1 166 ? -3.914 7.244 -7.962 1.00 90.69 166 SER A O 1
ATOM 1223 N N . PRO A 1 167 ? -2.865 7.555 -9.934 1.00 91.56 167 PRO A N 1
ATOM 1224 C CA . PRO A 1 167 ? -3.205 6.230 -10.457 1.00 91.56 167 PRO A CA 1
ATOM 1225 C C . PRO A 1 167 ? -2.845 5.084 -9.499 1.00 91.56 167 PRO A C 1
ATOM 1227 O O . PRO A 1 167 ? -3.617 4.138 -9.360 1.00 91.56 167 PRO A O 1
ATOM 1230 N N . ILE A 1 168 ? -1.729 5.210 -8.772 1.00 92.50 168 ILE A N 1
ATOM 1231 C CA . ILE A 1 168 ? -1.284 4.228 -7.774 1.00 92.50 168 ILE A CA 1
ATOM 1232 C C . ILE A 1 168 ? -2.279 4.131 -6.620 1.00 92.50 168 ILE A C 1
ATOM 1234 O O . ILE A 1 168 ? -2.764 3.045 -6.314 1.00 92.50 168 ILE A O 1
ATOM 1238 N N . THR A 1 169 ? -2.653 5.261 -6.017 1.00 90.69 169 THR A N 1
ATOM 1239 C CA . THR A 1 169 ? -3.614 5.262 -4.900 1.00 90.69 169 THR A CA 1
ATOM 1240 C C . THR A 1 169 ? -5.002 4.805 -5.333 1.00 90.69 169 THR A C 1
ATOM 1242 O O . THR A 1 169 ? -5.693 4.163 -4.556 1.00 90.69 169 THR A O 1
ATOM 1245 N N . ARG A 1 170 ? -5.412 5.051 -6.580 1.00 90.00 170 ARG A N 1
ATOM 1246 C CA . ARG A 1 170 ? -6.702 4.566 -7.095 1.00 90.00 170 ARG A CA 1
ATOM 1247 C C . ARG A 1 170 ? -6.744 3.047 -7.261 1.00 90.00 170 ARG A C 1
ATOM 1249 O O . ARG A 1 170 ? -7.812 2.465 -7.116 1.00 90.00 170 ARG A O 1
ATOM 1256 N N . LEU A 1 171 ? -5.610 2.426 -7.590 1.00 91.38 171 LEU A N 1
ATOM 1257 C CA . LEU A 1 171 ? -5.505 0.982 -7.818 1.00 91.38 171 LEU A CA 1
ATOM 1258 C C . LEU A 1 171 ? -5.211 0.203 -6.533 1.00 91.38 171 LEU A C 1
ATOM 1260 O O . LEU A 1 171 ? -5.857 -0.806 -6.264 1.00 91.38 171 LEU A O 1
ATOM 1264 N N . PHE A 1 172 ? -4.242 0.671 -5.748 1.00 91.62 172 PHE A N 1
ATOM 1265 C CA . PHE A 1 172 ? -3.718 -0.041 -4.580 1.00 91.62 172 PHE A CA 1
ATOM 1266 C C . PHE A 1 172 ? -4.140 0.588 -3.251 1.00 91.62 172 PHE A C 1
ATOM 1268 O O . PHE A 1 172 ? -3.950 -0.007 -2.196 1.00 91.62 172 PHE A O 1
ATOM 1275 N N . GLY A 1 173 ? -4.712 1.791 -3.274 1.00 89.94 173 GLY A N 1
ATOM 1276 C CA . GLY A 1 173 ? -5.062 2.520 -2.065 1.00 89.94 173 GLY A CA 1
ATOM 1277 C C . GLY A 1 173 ? -6.385 2.082 -1.442 1.00 89.94 173 GLY A C 1
ATOM 1278 O O . GLY A 1 173 ? -7.380 1.772 -2.104 1.00 89.94 173 GLY A O 1
ATOM 1279 N N . GLY A 1 174 ? -6.415 2.140 -0.119 1.00 90.31 174 GLY A N 1
ATOM 1280 C CA . GLY A 1 174 ? -7.619 2.024 0.682 1.00 90.31 174 GLY A CA 1
ATOM 1281 C C . GLY A 1 174 ? -7.482 2.760 2.008 1.00 90.31 174 GLY A C 1
ATOM 1282 O O . GLY A 1 174 ? -6.505 3.458 2.270 1.00 90.31 174 GLY A O 1
ATOM 1283 N N . ARG A 1 175 ? -8.493 2.616 2.863 1.00 90.31 175 ARG A N 1
ATOM 1284 C CA . ARG A 1 175 ? -8.506 3.116 4.243 1.00 90.31 175 ARG A CA 1
ATOM 1285 C C . ARG A 1 175 ? -8.921 2.014 5.204 1.00 90.31 175 ARG A C 1
ATOM 1287 O O . ARG A 1 175 ? -9.926 1.344 4.968 1.00 90.31 175 ARG A O 1
ATOM 1294 N N . ILE A 1 176 ? -8.186 1.864 6.299 1.00 90.94 176 ILE A N 1
ATOM 1295 C CA . ILE A 1 176 ? -8.590 1.109 7.481 1.00 90.94 176 ILE A CA 1
ATOM 1296 C C . ILE A 1 176 ? -9.200 2.098 8.467 1.00 90.94 176 ILE A C 1
ATOM 1298 O O . ILE A 1 176 ? -8.621 3.127 8.796 1.00 90.94 176 ILE A O 1
ATOM 1302 N N . ARG A 1 177 ? -10.387 1.773 8.961 1.00 90.12 177 ARG A N 1
ATOM 1303 C CA . ARG A 1 177 ? -11.050 2.455 10.064 1.00 90.12 177 ARG A CA 1
ATOM 1304 C C . ARG A 1 177 ? -10.958 1.574 11.300 1.00 90.12 177 ARG A C 1
ATOM 1306 O O . ARG A 1 177 ? -11.585 0.512 11.341 1.00 90.12 177 ARG A O 1
ATOM 1313 N N . ASN A 1 178 ? -10.244 2.047 12.313 1.00 89.62 178 ASN A N 1
ATOM 1314 C CA . ASN A 1 178 ? -10.215 1.452 13.639 1.00 89.62 178 ASN A CA 1
ATOM 1315 C C . ASN A 1 178 ? -11.169 2.214 14.570 1.00 89.62 178 ASN A C 1
ATOM 1317 O O . ASN A 1 178 ? -11.084 3.432 14.694 1.00 89.62 178 ASN A O 1
ATOM 1321 N N . THR A 1 179 ? -12.115 1.510 15.189 1.00 89.12 179 THR A N 1
ATOM 1322 C CA . THR A 1 179 ? -13.083 2.089 16.132 1.00 89.12 179 THR A CA 1
ATOM 1323 C C . THR A 1 179 ? -12.849 1.512 17.518 1.00 89.12 179 THR A C 1
ATOM 1325 O O . THR A 1 179 ? -13.130 0.334 17.744 1.00 89.12 179 THR A O 1
ATOM 1328 N N . LEU A 1 180 ? -12.385 2.352 18.439 1.00 88.56 180 LEU A N 1
ATOM 1329 C CA . LEU A 1 180 ? -12.216 2.021 19.847 1.00 88.56 180 LEU A CA 1
ATOM 1330 C C . LEU A 1 180 ? -13.480 2.411 20.616 1.00 88.56 180 LEU A C 1
ATOM 1332 O O . LEU A 1 180 ? -13.904 3.570 20.598 1.00 88.56 180 LEU A O 1
ATOM 1336 N N . ARG A 1 181 ? -14.078 1.433 21.300 1.00 86.38 181 ARG A N 1
ATOM 1337 C CA . ARG A 1 181 ? -15.258 1.640 22.143 1.00 86.38 181 ARG A CA 1
ATOM 1338 C C . ARG A 1 181 ? -14.893 1.515 23.612 1.00 86.38 181 ARG A C 1
ATOM 1340 O O . ARG A 1 181 ? -14.477 0.440 24.045 1.00 86.38 181 ARG A O 1
ATOM 1347 N N . VAL A 1 182 ? -15.128 2.600 24.345 1.00 83.06 182 VAL A N 1
ATOM 1348 C CA . VAL A 1 182 ? -14.864 2.729 25.779 1.00 83.06 182 VAL A CA 1
ATOM 1349 C C . VAL A 1 182 ? -16.194 2.925 26.511 1.00 83.06 182 VAL A C 1
ATOM 1351 O O . VAL A 1 182 ? -16.903 3.889 26.213 1.00 83.06 182 VAL A O 1
ATOM 1354 N N . PRO A 1 183 ? -16.582 2.039 27.449 1.00 81.12 183 PRO A N 1
ATOM 1355 C CA . PRO A 1 183 ? -17.799 2.221 28.234 1.00 81.12 183 PRO A CA 1
ATOM 1356 C C . PRO A 1 183 ? -17.801 3.576 28.955 1.00 81.12 183 PRO A C 1
ATOM 1358 O O . PRO A 1 183 ? -16.835 3.933 29.622 1.00 81.12 183 PRO A O 1
ATOM 1361 N N . GLY A 1 184 ? -18.883 4.342 28.810 1.00 79.94 184 GLY A N 1
ATOM 1362 C CA . GLY A 1 184 ? -19.012 5.668 29.430 1.00 79.94 184 GLY A CA 1
ATOM 1363 C C . GLY A 1 184 ? -18.295 6.810 28.697 1.00 79.94 184 GLY A C 1
ATOM 1364 O O . GLY A 1 184 ? -18.397 7.952 29.134 1.00 79.94 184 GLY A O 1
ATOM 1365 N N . GLN A 1 185 ? -17.620 6.541 27.575 1.00 77.69 185 GLN A N 1
ATOM 1366 C CA . GLN A 1 185 ? -16.960 7.550 26.743 1.00 77.69 185 GLN A CA 1
ATOM 1367 C C . GLN A 1 185 ? -17.456 7.504 25.295 1.00 77.69 185 GLN A C 1
ATOM 1369 O O . GLN A 1 185 ? -18.089 6.544 24.852 1.00 77.69 185 GLN A O 1
ATOM 1374 N N . LYS A 1 186 ? -17.193 8.578 24.544 1.00 82.94 186 LYS A N 1
ATOM 1375 C CA . LYS A 1 186 ? -17.502 8.616 23.109 1.00 82.94 186 LYS A CA 1
ATOM 1376 C C . LYS A 1 186 ? -16.564 7.683 22.341 1.00 82.94 186 LYS A C 1
ATOM 1378 O O . LYS A 1 186 ? -15.378 7.609 22.647 1.00 82.94 186 LYS A O 1
ATOM 1383 N N . ASP A 1 187 ? -17.100 7.030 21.310 1.00 85.12 187 ASP A N 1
ATOM 1384 C CA . ASP A 1 187 ? -16.309 6.208 20.390 1.00 85.12 187 ASP A CA 1
ATOM 1385 C C . ASP A 1 187 ? -15.155 7.034 19.796 1.00 85.12 187 ASP A C 1
ATOM 1387 O O . ASP A 1 187 ? -15.379 8.118 19.240 1.00 85.12 187 ASP A O 1
ATOM 1391 N N . SER A 1 188 ? -13.940 6.493 19.870 1.00 85.31 188 SER A N 1
ATOM 1392 C CA . SER A 1 188 ? -12.766 7.050 19.198 1.00 85.31 188 SER A CA 1
ATOM 1393 C C . SER A 1 188 ? -12.566 6.334 17.866 1.00 85.31 188 SER A C 1
ATOM 1395 O O . SER A 1 188 ? -12.651 5.105 17.795 1.00 85.31 188 SER A O 1
ATOM 1397 N N . VAL A 1 189 ? -12.358 7.097 16.792 1.00 88.38 189 VAL A N 1
ATOM 1398 C CA . VAL A 1 189 ? -12.227 6.556 15.437 1.00 88.38 189 VAL A CA 1
ATOM 1399 C C . VAL A 1 189 ? -10.940 7.068 14.804 1.00 88.38 189 VAL A C 1
ATOM 1401 O O . VAL A 1 189 ? -10.759 8.270 14.621 1.00 88.38 189 VAL A O 1
ATOM 1404 N N . THR A 1 190 ? -10.086 6.143 14.382 1.00 89.25 190 THR A N 1
ATOM 1405 C CA . THR A 1 190 ? -8.879 6.448 13.609 1.00 89.25 190 THR A CA 1
ATOM 1406 C C . THR A 1 190 ? -9.044 5.905 12.198 1.00 89.25 190 THR A C 1
ATOM 1408 O O . THR A 1 190 ? -9.460 4.756 12.024 1.00 89.25 190 THR A O 1
ATOM 1411 N N . ILE A 1 191 ? -8.769 6.734 11.190 1.00 88.69 191 ILE A N 1
ATOM 1412 C CA . ILE A 1 191 ? -8.805 6.338 9.781 1.00 88.69 191 ILE A CA 1
ATOM 1413 C C . ILE A 1 191 ? -7.399 6.477 9.206 1.00 88.69 191 ILE A C 1
ATOM 1415 O O . ILE A 1 191 ? -6.861 7.581 9.125 1.00 88.69 191 ILE A O 1
ATOM 1419 N N . GLU A 1 192 ? -6.837 5.355 8.778 1.00 88.94 192 GLU A N 1
ATOM 1420 C CA . GLU A 1 192 ? -5.473 5.244 8.269 1.00 88.94 192 GLU A CA 1
ATOM 1421 C C . GLU A 1 192 ? -5.501 4.749 6.824 1.00 88.94 192 GLU A C 1
ATOM 1423 O O . GLU A 1 192 ? -6.223 3.796 6.517 1.00 88.94 192 GLU A O 1
ATOM 1428 N N . PRO A 1 193 ? -4.770 5.391 5.904 1.00 90.38 193 PRO A N 1
ATOM 1429 C CA . PRO A 1 193 ? -4.626 4.868 4.559 1.00 90.38 193 PRO A CA 1
ATOM 1430 C C . PRO A 1 193 ? -3.760 3.605 4.558 1.00 90.38 193 PRO A C 1
ATOM 1432 O O . PRO A 1 193 ? -2.855 3.466 5.375 1.00 90.38 193 PRO A O 1
ATOM 1435 N N . PHE A 1 194 ? -4.025 2.698 3.623 1.00 90.94 194 PHE A N 1
ATOM 1436 C CA . PHE A 1 194 ? -3.186 1.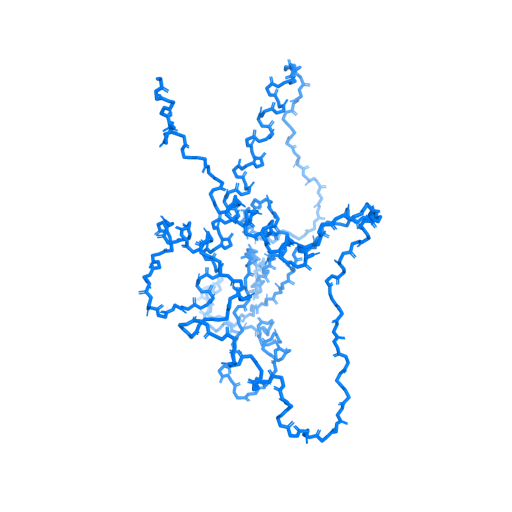526 3.386 1.00 90.94 194 PHE A CA 1
ATOM 1437 C C . PHE A 1 194 ? -2.979 1.312 1.888 1.00 90.94 194 PHE A C 1
ATOM 1439 O O . PHE A 1 194 ? -3.829 1.696 1.082 1.00 90.94 194 PHE A O 1
ATOM 1446 N N . GLN A 1 195 ? -1.864 0.672 1.543 1.00 90.00 195 GLN A N 1
ATOM 1447 C CA . GLN A 1 195 ? -1.551 0.208 0.187 1.00 90.00 195 GLN A CA 1
ATOM 1448 C C . GLN A 1 195 ? -1.467 -1.324 0.110 1.00 90.00 195 GLN A C 1
ATOM 1450 O O . GLN A 1 195 ? -1.763 -1.928 -0.916 1.00 90.00 195 GLN A O 1
ATOM 1455 N N . ALA A 1 196 ? -1.117 -1.957 1.229 1.00 91.62 196 ALA A N 1
ATOM 1456 C CA . ALA A 1 196 ? -1.137 -3.397 1.426 1.00 91.62 196 ALA A CA 1
ATOM 1457 C C . ALA A 1 196 ? -1.793 -3.713 2.777 1.00 91.62 196 ALA A C 1
ATOM 1459 O O . ALA A 1 196 ? -1.795 -2.882 3.689 1.00 91.62 196 ALA A O 1
ATOM 1460 N N . LEU A 1 197 ? -2.383 -4.903 2.894 1.00 92.69 197 LEU A N 1
ATOM 1461 C CA . LEU A 1 197 ? -2.946 -5.399 4.148 1.00 92.69 197 LEU A CA 1
ATOM 1462 C C . LEU A 1 197 ? -2.037 -6.506 4.687 1.00 92.69 197 LEU A C 1
ATOM 1464 O O . LEU A 1 197 ? -1.982 -7.568 4.065 1.00 92.69 197 LEU A O 1
ATOM 1468 N N . PRO A 1 198 ? -1.353 -6.301 5.826 1.00 92.19 198 PRO A N 1
ATOM 1469 C CA . PRO A 1 198 ? -0.605 -7.373 6.459 1.00 92.19 198 PRO A CA 1
ATOM 1470 C C . PRO A 1 198 ? -1.597 -8.399 7.009 1.00 92.19 198 PRO A C 1
ATOM 1472 O O . PRO A 1 198 ? -2.484 -8.069 7.802 1.00 92.19 198 PRO A O 1
ATOM 1475 N N . LEU A 1 199 ? -1.471 -9.640 6.551 1.00 94.88 199 LEU A N 1
ATOM 1476 C CA . LEU A 1 199 ? -2.314 -10.750 6.974 1.00 94.88 199 LEU A CA 1
ATOM 1477 C C . LEU A 1 199 ? -1.509 -11.656 7.898 1.00 94.88 199 LEU A C 1
ATOM 1479 O O . LEU A 1 199 ? -0.468 -12.174 7.505 1.00 94.88 199 LEU A O 1
ATOM 1483 N N . ASP A 1 200 ? -2.003 -11.844 9.119 1.00 94.19 200 ASP A N 1
ATOM 1484 C CA . ASP A 1 200 ? -1.389 -12.767 10.065 1.00 94.19 200 ASP A CA 1
ATOM 1485 C C . ASP A 1 200 ? -1.780 -14.208 9.721 1.00 94.19 200 ASP A C 1
ATOM 1487 O O . ASP A 1 200 ? -2.962 -14.560 9.686 1.00 94.19 200 ASP A O 1
ATOM 1491 N N . ILE A 1 201 ? -0.763 -15.020 9.445 1.00 95.88 201 ILE A N 1
ATOM 1492 C CA . ILE A 1 201 ? -0.875 -16.445 9.121 1.00 95.88 201 ILE A CA 1
ATOM 1493 C C . ILE A 1 201 ? -0.239 -17.333 10.196 1.00 95.88 201 ILE A C 1
ATOM 1495 O O . ILE A 1 201 ? -0.206 -18.546 10.029 1.00 95.88 201 ILE A O 1
ATOM 1499 N N . GLN A 1 202 ? 0.292 -16.750 11.277 1.00 96.31 202 GLN A N 1
ATOM 1500 C CA . GLN A 1 202 ? 0.905 -17.511 12.367 1.00 96.31 202 GLN A CA 1
ATOM 1501 C C . GLN A 1 202 ? -0.073 -18.461 13.076 1.00 96.31 202 GLN A C 1
ATOM 1503 O O . GLN A 1 202 ? 0.358 -19.544 13.468 1.00 96.31 202 GLN A O 1
ATOM 1508 N N . PRO A 1 203 ? -1.361 -18.114 13.282 1.00 95.19 203 PRO A N 1
ATOM 1509 C CA . PRO A 1 203 ? -2.262 -19.004 13.999 1.00 95.19 203 PRO A CA 1
ATOM 1510 C C . PRO A 1 203 ? -2.641 -20.243 13.179 1.00 95.19 203 PRO A C 1
ATOM 1512 O O . PRO A 1 203 ? -3.125 -20.118 12.058 1.00 95.19 203 PRO A O 1
ATOM 1515 N N . ASP A 1 204 ? -2.578 -21.428 13.795 1.00 95.69 204 ASP A N 1
ATOM 1516 C CA . ASP A 1 204 ? -2.847 -22.725 13.138 1.00 95.69 204 ASP A CA 1
ATOM 1517 C C . ASP A 1 204 ? -4.234 -22.835 12.476 1.00 95.69 204 ASP A C 1
ATOM 1519 O O . ASP A 1 204 ? -4.453 -23.630 11.564 1.00 95.69 204 ASP A O 1
ATOM 1523 N N . HIS A 1 205 ? -5.203 -22.043 12.942 1.00 94.06 205 HIS A N 1
ATOM 1524 C CA . HIS A 1 205 ? -6.556 -22.021 12.387 1.00 94.06 205 HIS A CA 1
ATOM 1525 C C . HIS A 1 205 ? -6.662 -21.233 11.068 1.00 94.06 205 HIS A C 1
ATOM 1527 O O . HIS A 1 205 ? -7.681 -21.331 10.381 1.00 94.06 205 HIS A O 1
ATOM 1533 N N . VAL A 1 206 ? -5.640 -20.454 10.700 1.00 96.25 206 VAL A N 1
ATOM 1534 C CA . VAL A 1 206 ? -5.617 -19.640 9.482 1.00 96.25 206 VAL A CA 1
ATOM 1535 C C . VAL A 1 206 ? -5.029 -20.455 8.333 1.00 96.25 206 VAL A C 1
ATOM 1537 O O . VAL A 1 206 ? -3.827 -20.502 8.111 1.00 96.25 206 VAL A O 1
ATOM 1540 N N . THR A 1 207 ? -5.907 -21.089 7.558 1.00 96.62 207 THR A N 1
ATOM 1541 C CA . THR A 1 207 ? -5.522 -21.920 6.398 1.00 96.62 207 THR A CA 1
ATOM 1542 C C . THR A 1 207 ? -5.899 -21.299 5.053 1.00 96.62 207 THR A C 1
ATOM 1544 O O . THR A 1 207 ? -5.626 -21.863 3.996 1.00 96.62 207 THR A O 1
ATOM 1547 N N . SER A 1 208 ? -6.542 -20.128 5.065 1.00 96.94 208 SER A N 1
ATOM 1548 C CA . SER A 1 208 ? -6.955 -19.424 3.853 1.00 96.94 208 SER A CA 1
ATOM 1549 C C . SER A 1 208 ? -6.845 -17.912 4.009 1.00 96.94 208 SER A C 1
ATOM 1551 O O . SER A 1 208 ? -6.952 -17.371 5.111 1.00 96.94 208 SER A O 1
ATOM 1553 N N . VAL A 1 209 ? -6.725 -17.213 2.878 1.00 95.88 209 VAL A N 1
ATOM 1554 C CA . VAL A 1 209 ? -6.749 -15.741 2.826 1.00 95.88 209 VAL A CA 1
ATOM 1555 C C . VAL A 1 209 ? -8.039 -15.189 3.434 1.00 95.88 209 VAL A C 1
ATOM 1557 O O . VAL A 1 209 ? -8.023 -14.163 4.107 1.00 95.88 209 VAL A O 1
ATOM 1560 N N . THR A 1 210 ? -9.168 -15.876 3.241 1.00 95.75 210 THR A N 1
ATOM 1561 C CA . THR A 1 210 ? -10.446 -15.467 3.832 1.00 95.75 210 THR A CA 1
ATOM 1562 C C . THR A 1 210 ? -10.407 -15.521 5.359 1.00 95.75 210 THR A C 1
ATOM 1564 O O . THR A 1 210 ? -10.913 -14.598 5.993 1.00 95.75 210 THR A O 1
ATOM 1567 N N . GLU A 1 211 ? -9.789 -16.547 5.954 1.00 95.50 211 GLU A N 1
ATOM 1568 C CA . GLU A 1 211 ? -9.603 -16.617 7.411 1.00 95.50 211 GLU A CA 1
ATOM 1569 C C . GLU A 1 211 ? -8.650 -15.537 7.916 1.00 95.50 211 GLU A C 1
ATOM 1571 O O . GLU A 1 211 ? -8.962 -14.858 8.891 1.00 95.50 211 GLU A O 1
ATOM 1576 N N . ALA A 1 212 ? -7.543 -15.296 7.214 1.00 96.06 212 ALA A N 1
ATOM 1577 C CA . ALA A 1 212 ? -6.599 -14.249 7.595 1.00 96.06 212 ALA A CA 1
ATOM 1578 C C . ALA A 1 212 ? -7.251 -12.851 7.545 1.00 96.06 212 ALA A C 1
ATOM 1580 O O . ALA A 1 212 ? -7.087 -12.032 8.448 1.00 96.06 212 ALA A O 1
ATOM 1581 N N . LEU A 1 213 ? -8.087 -12.596 6.532 1.00 94.88 213 LEU A N 1
ATOM 1582 C CA . LEU A 1 213 ? -8.895 -11.378 6.447 1.00 94.88 213 LEU A CA 1
ATOM 1583 C C . LEU A 1 213 ? -9.934 -11.301 7.573 1.00 94.88 213 LEU A C 1
ATOM 1585 O O . LEU A 1 213 ? -10.120 -10.232 8.150 1.00 94.88 213 LEU A O 1
ATOM 1589 N N . ARG A 1 214 ? -10.606 -12.406 7.924 1.00 93.19 214 ARG A N 1
ATOM 1590 C CA . ARG A 1 214 ? -11.535 -12.449 9.071 1.00 93.19 214 ARG A CA 1
ATOM 1591 C C . ARG A 1 214 ? -10.817 -12.153 10.383 1.00 93.19 214 ARG A C 1
ATOM 1593 O O . ARG A 1 214 ? -11.370 -11.435 11.215 1.00 93.19 214 ARG A O 1
ATOM 1600 N N . LEU A 1 215 ? -9.601 -12.665 10.549 1.00 93.75 215 LEU A N 1
ATOM 1601 C CA . LEU A 1 215 ? -8.756 -12.384 11.699 1.00 93.75 215 LEU A CA 1
ATOM 1602 C C . LEU A 1 215 ? -8.385 -10.896 11.759 1.00 93.75 215 LEU A C 1
ATOM 1604 O O . LEU A 1 215 ? -8.513 -10.290 12.817 1.00 93.75 215 LEU A O 1
ATOM 1608 N N . LEU A 1 216 ? -8.058 -10.272 10.624 1.00 92.94 216 LEU A N 1
ATOM 1609 C CA . LEU A 1 216 ? -7.725 -8.845 10.545 1.00 92.94 216 LEU A CA 1
ATOM 1610 C C . LEU A 1 216 ? -8.859 -7.908 11.027 1.00 92.94 216 LEU A C 1
ATOM 1612 O O . LEU A 1 216 ? -8.581 -6.869 11.628 1.00 92.94 216 LEU A O 1
ATOM 1616 N N . VAL A 1 217 ? -10.135 -8.242 10.768 1.00 93.25 217 VAL A N 1
ATOM 1617 C CA . VAL A 1 217 ? -11.313 -7.482 11.267 1.00 93.25 217 VAL A CA 1
ATOM 1618 C C . VAL A 1 217 ? -11.852 -7.973 12.611 1.00 93.25 217 VAL A C 1
ATOM 1620 O O . VAL A 1 217 ? -12.793 -7.367 13.147 1.00 93.25 217 VAL A O 1
ATOM 1623 N N . LYS A 1 218 ? -11.316 -9.069 13.157 1.00 92.38 218 LYS A N 1
ATOM 1624 C CA . LYS A 1 218 ? -11.768 -9.606 14.440 1.00 92.38 218 LYS A CA 1
ATOM 1625 C C . LYS A 1 218 ? -11.625 -8.514 15.508 1.00 92.38 218 LYS A C 1
ATOM 1627 O O . LYS A 1 218 ? -10.604 -7.834 15.548 1.00 92.38 218 LYS A O 1
ATOM 1632 N N . PRO A 1 219 ? -12.649 -8.281 16.348 1.00 90.69 219 PRO A N 1
ATOM 1633 C CA . PRO A 1 219 ? -12.529 -7.280 17.390 1.00 90.69 219 PRO A CA 1
ATOM 1634 C C . PRO A 1 219 ? -11.448 -7.669 18.395 1.00 90.69 219 PRO A C 1
ATOM 1636 O O . PRO A 1 219 ? -11.562 -8.714 19.040 1.00 90.69 219 PRO A O 1
ATOM 1639 N N . ASP A 1 220 ? -10.457 -6.802 18.556 1.00 88.06 220 ASP A N 1
ATOM 1640 C CA . ASP A 1 220 ? -9.405 -6.969 19.549 1.00 88.06 220 ASP A CA 1
ATOM 1641 C C . ASP A 1 220 ? -9.914 -6.503 20.909 1.00 88.06 220 ASP A C 1
ATOM 1643 O O . ASP A 1 220 ? -10.592 -5.474 21.027 1.00 88.06 220 ASP A O 1
ATOM 1647 N N . VAL A 1 221 ? -9.614 -7.288 21.939 1.00 87.38 221 VAL A N 1
ATOM 1648 C CA . VAL A 1 221 ? -9.927 -6.946 23.324 1.00 87.38 221 VAL A CA 1
ATOM 1649 C C . VAL A 1 221 ? -8.675 -6.344 23.939 1.00 87.38 221 VAL A C 1
ATOM 1651 O O . VAL A 1 221 ? -7.640 -6.998 23.985 1.00 87.38 221 VAL A O 1
ATOM 1654 N N . ILE A 1 222 ? -8.777 -5.093 24.381 1.00 86.19 222 ILE A N 1
ATOM 1655 C CA . ILE A 1 222 ? -7.694 -4.397 25.076 1.00 86.19 222 ILE A CA 1
ATOM 1656 C C . ILE A 1 222 ? -8.048 -4.429 26.556 1.00 86.19 222 ILE A C 1
ATOM 1658 O O . ILE A 1 222 ? -9.008 -3.778 26.984 1.00 86.19 222 ILE A O 1
ATOM 1662 N N . ASP A 1 223 ? -7.314 -5.235 27.312 1.00 81.75 223 ASP A N 1
ATOM 1663 C CA . ASP A 1 223 ? -7.383 -5.223 28.767 1.00 81.75 223 ASP A CA 1
ATOM 1664 C C . ASP A 1 223 ? -6.546 -4.047 29.306 1.00 81.75 223 ASP A C 1
ATOM 1666 O O . ASP A 1 223 ? -5.639 -3.552 28.641 1.00 81.75 223 ASP A O 1
ATOM 1670 N N . GLU A 1 224 ? -6.894 -3.560 30.497 1.00 81.06 224 GLU A N 1
ATOM 1671 C CA . GLU A 1 224 ? -6.139 -2.512 31.204 1.00 81.06 224 GLU A CA 1
ATOM 1672 C C . GLU A 1 224 ? -6.042 -1.143 30.508 1.00 81.06 224 GLU A C 1
ATOM 1674 O O . GLU A 1 224 ? -5.084 -0.395 30.694 1.00 81.06 224 GLU A O 1
ATOM 1679 N N . TYR A 1 225 ? -7.066 -0.734 29.760 1.00 76.62 225 TYR A N 1
ATOM 1680 C CA . TYR A 1 225 ? -7.107 0.649 29.283 1.00 76.62 225 TYR A CA 1
ATOM 1681 C C . TYR A 1 225 ? -7.621 1.579 30.402 1.00 76.62 225 TYR A C 1
ATOM 1683 O O . TYR A 1 225 ? -8.620 1.246 31.064 1.00 76.62 225 TYR A O 1
ATOM 1691 N N . PRO A 1 226 ? -7.006 2.758 30.594 1.00 76.62 226 PRO A N 1
ATOM 1692 C CA . PRO A 1 226 ? -7.442 3.720 31.595 1.00 76.62 226 PRO A CA 1
ATOM 1693 C C . PRO A 1 226 ? -8.804 4.305 31.207 1.00 76.62 226 PRO A C 1
ATOM 1695 O O . PRO A 1 226 ? -8.947 4.980 30.186 1.00 76.62 226 PRO A O 1
ATOM 1698 N N . ALA A 1 227 ? -9.823 4.054 32.026 1.00 67.94 227 ALA A N 1
ATOM 1699 C CA . ALA A 1 227 ? -11.068 4.803 31.945 1.00 67.94 227 ALA A CA 1
ATOM 1700 C C . ALA A 1 227 ? -10.885 6.213 32.525 1.00 67.94 227 ALA A C 1
ATOM 1702 O O . ALA A 1 227 ? -9.921 6.513 33.230 1.00 67.94 227 ALA A O 1
ATOM 1703 N N . ALA A 1 228 ? -11.839 7.096 32.234 1.00 69.69 228 ALA A N 1
ATOM 1704 C CA . ALA A 1 228 ? -11.807 8.479 32.707 1.00 69.69 228 ALA A CA 1
ATOM 1705 C C . ALA A 1 228 ? -11.879 8.614 34.242 1.00 69.69 228 ALA A C 1
ATOM 1707 O O . ALA A 1 228 ? -11.541 9.665 34.775 1.00 69.69 228 ALA A O 1
ATOM 1708 N N . ASP A 1 229 ? -12.303 7.561 34.944 1.00 72.75 229 ASP A N 1
ATOM 1709 C CA . ASP A 1 229 ? -12.319 7.457 36.406 1.00 72.75 229 ASP A CA 1
ATOM 1710 C C . ASP A 1 229 ? -11.015 6.868 36.988 1.00 72.75 229 ASP A C 1
ATOM 1712 O O . ASP A 1 229 ? -10.927 6.632 38.192 1.00 72.75 229 ASP A O 1
ATOM 1716 N N . GLY A 1 230 ? -10.006 6.609 36.146 1.00 70.19 230 GLY A N 1
ATOM 1717 C CA . GLY A 1 230 ? -8.732 6.001 36.530 1.00 70.19 230 GLY A CA 1
ATOM 1718 C C . GLY A 1 230 ? -8.793 4.486 36.745 1.00 70.19 230 GLY A C 1
ATOM 1719 O O . GLY A 1 230 ? -7.771 3.882 37.068 1.00 70.19 230 GLY A O 1
ATOM 1720 N N . ARG A 1 231 ? -9.956 3.842 36.558 1.00 74.88 231 ARG A N 1
ATOM 1721 C CA . ARG A 1 231 ? -10.070 2.383 36.650 1.00 74.88 231 ARG A CA 1
ATOM 1722 C C . ARG A 1 231 ? -9.642 1.722 35.348 1.00 74.88 231 ARG A C 1
ATOM 1724 O O . ARG A 1 231 ? -9.945 2.181 34.247 1.00 74.88 231 ARG A O 1
ATOM 1731 N N . LEU A 1 232 ? -8.975 0.587 35.485 1.00 76.19 232 LEU A N 1
ATOM 1732 C CA . LEU A 1 232 ? -8.674 -0.293 34.367 1.00 76.19 232 LEU A CA 1
ATOM 1733 C C . LEU A 1 232 ? -9.966 -0.975 33.923 1.00 76.19 232 LEU A C 1
ATOM 1735 O O . LEU A 1 232 ? -10.698 -1.550 34.729 1.00 76.19 232 LEU A O 1
ATOM 1739 N N . SER A 1 233 ? -10.270 -0.879 32.636 1.00 73.00 233 SER A N 1
ATOM 1740 C CA . SER A 1 233 ? -11.466 -1.484 32.056 1.00 73.00 233 SER A CA 1
ATOM 1741 C C . SER A 1 233 ? -11.122 -2.239 30.779 1.00 73.00 233 SER A C 1
ATOM 1743 O O . SER A 1 233 ? -10.071 -2.025 30.177 1.00 73.00 233 SER A O 1
ATOM 1745 N N . ARG A 1 234 ? -12.005 -3.164 30.394 1.00 77.56 234 ARG A N 1
ATOM 1746 C CA . ARG A 1 234 ? -11.877 -3.958 29.172 1.00 77.56 234 ARG A CA 1
ATOM 1747 C C . ARG A 1 234 ? -12.541 -3.237 28.007 1.00 77.56 234 ARG A C 1
ATOM 1749 O O . ARG A 1 234 ? -13.724 -2.901 28.087 1.00 77.56 234 ARG A O 1
ATOM 1756 N N . HIS A 1 235 ? -11.818 -3.100 26.901 1.00 80.56 235 HIS A N 1
ATOM 1757 C CA . HIS A 1 235 ? -12.282 -2.383 25.711 1.00 80.56 235 HIS A CA 1
ATOM 1758 C C . HIS A 1 235 ? -12.279 -3.269 24.493 1.00 80.56 235 HIS A C 1
ATOM 1760 O O . HIS A 1 235 ? -11.636 -4.316 24.455 1.00 80.56 235 HIS A O 1
ATOM 1766 N N . ARG A 1 236 ? -13.031 -2.836 23.485 1.00 81.62 236 ARG A N 1
ATOM 1767 C CA . ARG A 1 236 ? -13.109 -3.530 22.207 1.00 81.62 236 ARG A CA 1
ATOM 1768 C C . ARG A 1 236 ? -12.731 -2.571 21.091 1.00 81.62 236 ARG A C 1
ATOM 1770 O O . ARG A 1 236 ? -13.379 -1.536 20.917 1.00 81.62 236 ARG A O 1
ATOM 1777 N N . SER A 1 237 ? -11.710 -2.942 20.333 1.00 85.81 237 SER A N 1
ATOM 1778 C CA . SER A 1 237 ? -11.324 -2.270 19.099 1.00 85.81 237 SER A CA 1
ATOM 1779 C C . SER A 1 237 ? -11.880 -3.057 17.924 1.00 85.81 237 SER A C 1
ATOM 1781 O O . SER A 1 237 ? -11.760 -4.277 17.886 1.00 85.81 237 SER A O 1
ATOM 1783 N N . ARG A 1 238 ? -12.512 -2.389 16.961 1.00 87.88 238 ARG A N 1
ATOM 1784 C CA . ARG A 1 238 ? -12.981 -3.032 15.728 1.00 87.88 238 ARG A CA 1
ATOM 1785 C C . ARG A 1 238 ? -12.353 -2.362 14.522 1.00 87.88 238 ARG A C 1
ATOM 1787 O O . ARG A 1 238 ? -12.540 -1.162 14.322 1.00 87.88 238 ARG A O 1
ATOM 1794 N N . ARG A 1 239 ? -11.698 -3.164 13.687 1.00 90.12 239 ARG A N 1
ATOM 1795 C CA . ARG A 1 239 ? -11.171 -2.740 12.392 1.00 90.12 239 ARG A CA 1
ATOM 1796 C C . ARG A 1 239 ? -12.178 -3.017 11.280 1.00 90.12 239 ARG A C 1
ATOM 1798 O O . ARG A 1 239 ? -12.952 -3.968 11.339 1.00 90.12 239 ARG A O 1
ATOM 1805 N N . THR A 1 240 ? -12.196 -2.140 10.286 1.00 86.44 240 THR A N 1
ATOM 1806 C CA . THR A 1 240 ? -12.919 -2.277 9.012 1.00 86.44 240 THR A CA 1
ATOM 1807 C C . THR A 1 240 ? -12.065 -1.643 7.927 1.00 86.44 240 THR A C 1
ATOM 1809 O O . THR A 1 240 ? -11.364 -0.683 8.225 1.00 86.44 240 THR A O 1
ATOM 1812 N N . TRP A 1 241 ? -12.115 -2.130 6.692 1.00 83.31 241 TRP A N 1
ATOM 1813 C CA . TRP A 1 241 ? -11.376 -1.527 5.583 1.00 83.31 241 TRP A CA 1
ATOM 1814 C C . TRP A 1 241 ? -12.292 -1.232 4.402 1.00 83.31 241 TRP A C 1
ATOM 1816 O O . TRP A 1 241 ? -13.309 -1.891 4.187 1.00 83.31 241 TRP A O 1
ATOM 1826 N N . THR A 1 242 ? -11.902 -0.233 3.625 1.00 84.56 242 THR A N 1
ATOM 1827 C CA . THR A 1 242 ? -12.529 0.133 2.359 1.00 84.56 242 THR A CA 1
ATOM 1828 C C . THR A 1 242 ? -11.429 0.376 1.343 1.00 84.56 242 THR A C 1
ATOM 1830 O O . THR A 1 242 ? -10.566 1.219 1.580 1.00 84.56 242 THR A O 1
ATOM 1833 N N . VAL A 1 243 ? -11.456 -0.338 0.224 1.00 83.56 243 VAL A N 1
ATOM 1834 C CA . VAL A 1 243 ? -10.607 -0.027 -0.933 1.00 83.56 243 VAL A CA 1
ATOM 1835 C C . VAL A 1 243 ? -11.149 1.207 -1.647 1.00 83.56 243 VAL A C 1
ATOM 1837 O O . VAL A 1 243 ? -12.366 1.432 -1.659 1.00 83.56 243 VAL A O 1
ATOM 1840 N N . PHE A 1 244 ? -10.270 2.026 -2.220 1.00 77.00 244 PHE A N 1
ATOM 1841 C CA . PHE A 1 244 ? -10.718 3.107 -3.088 1.00 77.00 244 PHE A CA 1
ATOM 1842 C C . PHE A 1 244 ? -11.328 2.483 -4.334 1.00 77.00 244 PHE A C 1
ATOM 1844 O O . PHE A 1 244 ? -10.745 1.607 -4.967 1.00 77.00 244 PHE A O 1
ATOM 1851 N N . ARG A 1 245 ? -12.570 2.862 -4.640 1.00 60.69 245 ARG A N 1
ATOM 1852 C CA . ARG A 1 245 ? -13.185 2.407 -5.880 1.00 60.69 245 ARG A CA 1
ATOM 1853 C C . ARG A 1 245 ? -12.487 3.123 -7.032 1.00 60.69 245 ARG A C 1
ATOM 1855 O O . ARG A 1 245 ? -12.362 4.348 -6.952 1.00 60.69 245 ARG A O 1
ATOM 1862 N N . PRO A 1 246 ? -12.084 2.414 -8.099 1.00 53.19 246 PRO A N 1
ATOM 1863 C CA . PRO A 1 246 ? -11.716 3.091 -9.327 1.00 53.19 246 PRO A CA 1
ATOM 1864 C C . PRO A 1 246 ? -12.923 3.922 -9.772 1.00 53.19 246 PRO A C 1
ATOM 1866 O O . PRO A 1 246 ? -14.050 3.421 -9.796 1.00 53.19 246 PRO A O 1
ATOM 1869 N N . CYS A 1 247 ? -12.708 5.212 -10.042 1.00 45.62 247 CYS A N 1
ATOM 1870 C CA . CYS A 1 247 ? -13.751 6.078 -10.578 1.00 45.62 247 CYS A CA 1
ATOM 1871 C C . CYS A 1 247 ? -14.343 5.415 -11.827 1.00 45.62 247 CYS A C 1
ATOM 1873 O O . CYS A 1 247 ? -13.599 5.006 -12.717 1.00 45.62 247 CYS A O 1
ATOM 1875 N N . SER A 1 248 ? -15.670 5.322 -11.895 1.00 45.09 248 SER A N 1
ATOM 1876 C CA . SER A 1 248 ? -16.451 4.662 -12.952 1.00 45.09 248 SER A CA 1
ATOM 1877 C C . SER A 1 248 ? -16.346 5.325 -14.339 1.00 45.09 248 SER A C 1
ATOM 1879 O O . SER A 1 248 ? -17.241 5.165 -15.157 1.00 45.09 248 SER A O 1
ATOM 1881 N N . CYS A 1 249 ? -15.301 6.107 -14.610 1.00 39.75 249 CYS A N 1
ATOM 1882 C CA . CYS A 1 249 ? -15.202 6.993 -15.771 1.00 39.75 249 CYS A CA 1
ATOM 1883 C C . CYS A 1 249 ? -14.595 6.325 -17.019 1.00 39.75 249 CYS A C 1
ATOM 1885 O O . CYS A 1 249 ? -14.278 7.024 -17.974 1.00 39.75 249 CYS A O 1
ATOM 1887 N N . PHE A 1 250 ? -14.402 5.004 -17.016 1.00 35.44 250 PHE A N 1
ATOM 1888 C CA . PHE A 1 250 ? -14.032 4.232 -18.207 1.00 35.44 250 PHE A CA 1
ATOM 1889 C C . PHE A 1 250 ? -15.267 3.473 -18.715 1.00 35.44 250 PHE A C 1
ATOM 1891 O O . PHE A 1 250 ? -15.438 2.286 -18.444 1.00 35.44 250 PHE A O 1
ATOM 1898 N N . THR A 1 251 ? -16.142 4.187 -19.420 1.00 32.75 251 THR A N 1
ATOM 1899 C CA . THR A 1 251 ? -17.165 3.643 -20.330 1.00 32.75 251 THR A CA 1
ATOM 1900 C C . THR A 1 251 ? -17.247 4.536 -21.546 1.00 32.75 251 THR A C 1
ATOM 1902 O O . THR A 1 251 ? -17.280 5.768 -21.319 1.00 32.75 251 THR A O 1
#

Organism: Allomyces macrogynus (strain ATCC 38327) (NCBI:txid578462)

Sequence (251 aa):
MHIGFCTQCADNTQLIEAFVAFFREYAGSALGGGQGKPAPSVAGVAWGARPSVASAATPDPTPAMAVASASMVNGVDPEALQPEVIYDVVRTQRKMSLVKGRQEDAEEFLGFLLDGLHSEFVAAAKSAMEAVTARASPDPNEGEWLEVGHGKHKTSVTRAVTVHDSPITRLFGGRIRNTLRVPGQKDSVTIEPFQALPLDIQPDHVTSVTEALRLLVKPDVIDEYPAADGRLSRHRSRRTWTVFRPCSCFT

InterPro domains:
  IPR001394 Peptidase C19, ubiquitin carboxyl-terminal hydrolase [PF00443] (68-185)
  IPR038765 Papain-like cysteine peptidase superfamily [SSF54001] (82-224)
  IPR050164 Ubiquitin carboxyl-terminal hydrolases [PTHR24006] (81-223)

pLDDT: mean 70.21, std 22.13, range [25.72, 96.94]